Protein AF-A0A817FJ28-F1 (afdb_monomer_lite)

pLDDT: mean 76.74, std 17.49, range [32.31, 95.88]

Radius of gyration: 27.15 Å; chains: 1; bounding box: 62×72×67 Å

Secondary structure (DSSP, 8-state):
-HHHHHHH-SSHHHHHHHHHHHHHHHHHTT--HHHHHHHHHHHHHHHHHHHHHHHHHHHHHHHHHHHTTS-----EEEEE----THHHHHHHHHHHHHHHHH-TTPEEEEE---EEEEEBSSSS-EEEEE-SS-HHHHHHHTT--TTS------S----------TTS---SHHHHHHHHH-PPB-SSS-EE----SSHHHHHHHHHHHHHHH--TT-SSS-SS----PPTT------------

Structure (mmCIF, N/CA/C/O backbone):
data_AF-A0A817FJ28-F1
#
_entry.id   AF-A0A817FJ28-F1
#
loop_
_atom_site.group_PDB
_atom_site.id
_atom_site.type_symbol
_atom_site.label_atom_id
_atom_site.label_alt_id
_atom_site.label_comp_id
_atom_site.label_asym_id
_atom_site.label_entity_id
_atom_site.label_seq_id
_atom_site.pdbx_PDB_ins_code
_atom_site.Cartn_x
_atom_site.Cartn_y
_atom_site.Cartn_z
_atom_site.occupancy
_atom_site.B_iso_or_equiv
_atom_site.auth_seq_id
_atom_site.auth_comp_id
_atom_site.auth_asym_id
_atom_site.auth_atom_id
_atom_site.pdbx_PDB_model_num
ATOM 1 N N . MET A 1 1 ? 15.959 -10.016 26.754 1.00 83.94 1 MET A N 1
ATOM 2 C CA . MET A 1 1 ? 15.694 -10.403 28.162 1.00 83.94 1 MET A CA 1
ATOM 3 C C . MET A 1 1 ? 14.998 -9.283 28.928 1.00 83.94 1 MET A C 1
ATOM 5 O O . MET A 1 1 ? 13.886 -9.510 29.373 1.00 83.94 1 MET A O 1
ATOM 9 N N . VAL A 1 2 ? 15.560 -8.068 28.973 1.00 88.62 2 VAL A N 1
ATOM 10 C CA . VAL A 1 2 ? 14.977 -6.894 29.666 1.00 88.62 2 VAL A CA 1
ATOM 11 C C . VAL A 1 2 ? 13.504 -6.625 29.310 1.00 88.62 2 VAL A C 1
ATOM 13 O O . VAL A 1 2 ? 12.675 -6.500 30.201 1.00 88.62 2 VAL A O 1
ATOM 16 N N . HIS A 1 3 ? 13.148 -6.622 28.019 1.00 90.44 3 HIS A N 1
ATOM 17 C CA . HIS A 1 3 ? 11.753 -6.449 27.580 1.00 90.44 3 HIS A CA 1
ATOM 18 C C . HIS A 1 3 ? 10.801 -7.502 28.177 1.00 90.44 3 HIS A C 1
ATOM 20 O O . HIS A 1 3 ? 9.676 -7.191 28.544 1.00 90.44 3 HIS A O 1
ATOM 26 N N . ARG A 1 4 ? 11.245 -8.761 28.296 1.00 89.38 4 ARG A N 1
ATOM 27 C CA . ARG A 1 4 ? 10.428 -9.833 28.884 1.00 89.38 4 ARG A CA 1
ATOM 28 C C . ARG A 1 4 ? 10.242 -9.632 30.386 1.00 89.38 4 ARG A C 1
ATOM 30 O O . ARG A 1 4 ? 9.130 -9.825 30.853 1.00 89.38 4 ARG A O 1
ATOM 37 N N . ALA A 1 5 ? 11.286 -9.208 31.102 1.00 91.19 5 ALA A N 1
ATOM 38 C CA . ALA A 1 5 ? 11.191 -8.895 32.528 1.00 91.19 5 ALA A CA 1
ATOM 39 C C . ALA A 1 5 ? 10.120 -7.820 32.787 1.00 91.19 5 ALA A C 1
ATOM 41 O O . ALA A 1 5 ? 9.223 -8.035 33.587 1.00 91.19 5 ALA A O 1
ATOM 42 N N . ILE A 1 6 ? 10.121 -6.731 32.012 1.00 90.94 6 ILE A N 1
ATOM 43 C CA . ILE A 1 6 ? 9.130 -5.648 32.151 1.00 90.94 6 ILE A CA 1
ATOM 44 C C . ILE A 1 6 ? 7.688 -6.132 31.916 1.00 90.94 6 ILE A C 1
ATOM 46 O O . ILE A 1 6 ? 6.776 -5.701 32.610 1.00 90.94 6 ILE A O 1
ATOM 50 N N . HIS A 1 7 ? 7.469 -7.016 30.939 1.00 86.94 7 HIS A N 1
ATOM 51 C CA . HIS A 1 7 ? 6.120 -7.445 30.550 1.00 86.94 7 HIS A CA 1
ATOM 52 C C . HIS A 1 7 ? 5.548 -8.611 31.366 1.00 86.94 7 HIS A C 1
ATOM 54 O O . HIS A 1 7 ? 4.334 -8.790 31.377 1.00 86.94 7 HIS A O 1
ATOM 60 N N . ILE A 1 8 ? 6.397 -9.431 31.989 1.00 86.94 8 ILE A N 1
ATOM 61 C CA . ILE A 1 8 ? 5.970 -10.630 32.729 1.00 86.94 8 ILE A CA 1
ATOM 62 C C . ILE A 1 8 ? 5.884 -10.347 34.232 1.00 86.94 8 ILE A C 1
ATOM 64 O O . ILE A 1 8 ? 5.111 -10.992 34.938 1.00 86.94 8 ILE A O 1
ATOM 68 N N . SER A 1 9 ? 6.655 -9.385 34.742 1.00 89.25 9 SER A N 1
ATOM 69 C CA . SER A 1 9 ? 6.615 -9.037 36.157 1.00 89.25 9 SER A CA 1
ATOM 70 C C . SER A 1 9 ? 5.292 -8.371 36.534 1.00 89.25 9 SER A C 1
ATOM 72 O O . SER A 1 9 ? 4.926 -7.325 36.007 1.00 89.25 9 SER A O 1
ATOM 74 N N . SER A 1 10 ? 4.597 -8.964 37.502 1.00 83.69 10 SER A N 1
ATOM 75 C CA . SER A 1 10 ? 3.345 -8.443 38.062 1.00 83.69 10 SER A CA 1
ATOM 76 C C . SER A 1 10 ? 3.554 -7.316 39.079 1.00 83.69 10 SER A C 1
ATOM 78 O O . SER A 1 10 ? 2.607 -6.613 39.422 1.00 83.69 10 SER A O 1
ATOM 80 N N . SER A 1 11 ? 4.784 -7.123 39.565 1.00 90.75 11 SER A N 1
ATOM 81 C CA . SER A 1 11 ? 5.140 -6.065 40.509 1.00 90.75 11 SER A CA 1
ATOM 82 C C . SER A 1 11 ? 6.530 -5.494 40.229 1.00 90.75 11 SER A C 1
ATOM 84 O O . SER A 1 11 ? 7.402 -6.157 39.658 1.00 90.75 11 SER A O 1
ATOM 86 N N . PHE A 1 12 ? 6.765 -4.268 40.704 1.00 87.81 12 PHE A N 1
ATOM 87 C CA . PHE A 1 12 ? 8.074 -3.620 40.610 1.00 87.81 12 PHE A CA 1
ATOM 88 C C . PHE A 1 12 ? 9.167 -4.399 41.358 1.00 87.81 12 PHE A C 1
ATOM 90 O O . PHE A 1 12 ? 10.305 -4.465 40.901 1.00 87.81 12 PHE A O 1
ATOM 97 N N . THR A 1 13 ? 8.823 -5.043 42.477 1.00 91.19 13 THR A N 1
ATOM 98 C CA . THR A 1 13 ? 9.767 -5.847 43.265 1.00 91.19 13 THR A CA 1
ATOM 99 C C . THR A 1 13 ? 10.241 -7.088 42.510 1.00 91.19 13 THR A C 1
ATOM 101 O O . THR A 1 13 ? 11.429 -7.401 42.544 1.00 91.19 13 THR A O 1
ATOM 104 N N . ILE A 1 14 ? 9.347 -7.771 41.786 1.00 91.31 14 ILE A N 1
ATOM 105 C CA . ILE A 1 14 ? 9.705 -8.914 40.933 1.00 91.31 14 ILE A CA 1
ATOM 106 C C . ILE A 1 14 ? 10.520 -8.433 39.726 1.00 91.31 14 ILE A C 1
ATOM 108 O O . ILE A 1 14 ? 11.544 -9.027 39.404 1.00 91.31 14 ILE A O 1
ATOM 112 N N . MET A 1 15 ? 10.128 -7.313 39.116 1.00 92.94 15 MET A N 1
ATOM 113 C CA . MET A 1 15 ? 10.857 -6.720 37.990 1.00 92.94 15 MET A CA 1
ATOM 114 C C . MET A 1 15 ? 12.296 -6.336 38.364 1.00 92.94 15 MET A C 1
ATOM 116 O O . MET A 1 15 ? 13.220 -6.567 37.586 1.00 92.94 15 MET A O 1
ATOM 120 N N . HIS A 1 16 ? 12.504 -5.782 39.562 1.00 92.88 16 HIS A N 1
ATOM 121 C CA . HIS A 1 16 ? 13.836 -5.424 40.046 1.00 92.88 16 HIS A CA 1
ATOM 122 C C . HIS A 1 16 ? 14.727 -6.659 40.229 1.00 92.88 16 HIS A C 1
ATOM 124 O O . HIS A 1 16 ? 15.852 -6.668 39.731 1.00 92.88 16 HIS A O 1
ATOM 130 N N . LYS A 1 17 ? 14.189 -7.728 40.836 1.00 93.38 17 LYS A N 1
ATOM 131 C CA . LYS A 1 17 ? 14.892 -9.013 40.984 1.00 93.38 17 LYS A CA 1
ATOM 132 C C . LYS A 1 17 ? 15.283 -9.615 39.632 1.00 93.38 17 LYS A C 1
ATOM 134 O O . LYS A 1 17 ? 16.396 -10.107 39.475 1.00 93.38 17 LYS A O 1
ATOM 139 N N . GLU A 1 18 ? 14.408 -9.523 38.633 1.00 95.00 18 GLU A N 1
ATOM 140 C CA . GLU A 1 18 ? 14.729 -9.947 37.265 1.00 95.00 18 GLU A CA 1
ATOM 141 C C . GLU A 1 18 ? 15.837 -9.088 36.633 1.00 95.00 18 GLU A C 1
ATOM 143 O O . GLU A 1 18 ? 16.700 -9.598 35.919 1.00 95.00 18 GLU A O 1
ATOM 148 N N . PHE A 1 19 ? 15.877 -7.781 36.909 1.00 95.31 19 PHE A N 1
ATOM 149 C CA . PHE A 1 19 ? 16.976 -6.924 36.458 1.00 95.31 19 PHE A CA 1
ATOM 150 C C . PHE A 1 19 ? 18.304 -7.220 37.161 1.00 95.31 19 PHE A C 1
ATOM 152 O O . PHE A 1 19 ? 19.347 -7.078 36.519 1.00 95.31 19 PHE A O 1
ATOM 159 N N . ASP A 1 20 ? 18.294 -7.594 38.443 1.00 94.81 20 ASP A N 1
ATOM 160 C CA . ASP A 1 20 ? 19.489 -8.088 39.146 1.00 94.81 20 ASP A CA 1
ATOM 161 C C . ASP A 1 20 ? 19.990 -9.378 38.485 1.00 94.81 20 ASP A C 1
ATOM 163 O O . ASP A 1 20 ? 21.144 -9.459 38.068 1.00 94.81 20 ASP A O 1
ATOM 167 N N . PHE A 1 21 ? 19.088 -10.332 38.244 1.00 95.62 21 PHE A N 1
ATOM 168 C CA . PHE A 1 21 ? 19.414 -11.588 37.571 1.00 95.62 21 PHE A CA 1
ATOM 169 C C . PHE A 1 21 ? 20.007 -11.379 36.166 1.00 95.62 21 PHE A C 1
ATOM 171 O O . PHE A 1 21 ? 21.012 -11.998 35.803 1.00 95.62 21 PHE A O 1
ATOM 178 N N . ILE A 1 22 ? 19.429 -10.468 35.373 1.00 95.06 22 ILE A N 1
ATOM 179 C CA . ILE A 1 22 ? 19.953 -10.100 34.049 1.00 95.06 22 ILE A CA 1
ATOM 180 C C . ILE A 1 22 ? 21.343 -9.460 34.164 1.00 95.06 22 ILE A C 1
ATOM 182 O O . ILE A 1 22 ? 22.216 -9.780 33.353 1.00 95.06 22 ILE A O 1
ATOM 186 N N . ARG A 1 23 ? 21.569 -8.582 35.153 1.00 95.19 23 ARG A N 1
ATOM 187 C CA . ARG A 1 23 ? 22.888 -7.981 35.414 1.00 95.19 23 ARG A CA 1
ATOM 188 C C . ARG A 1 23 ? 23.926 -9.048 35.746 1.00 95.19 23 ARG A C 1
ATOM 190 O O . ARG A 1 23 ? 25.010 -9.025 35.165 1.00 95.19 23 ARG A O 1
ATOM 197 N N . ASP A 1 24 ? 23.583 -10.006 36.598 1.00 95.38 24 ASP A N 1
ATOM 198 C CA . ASP A 1 24 ? 24.500 -11.058 37.038 1.00 95.38 24 ASP A CA 1
ATOM 199 C C . ASP A 1 24 ? 24.848 -12.043 35.921 1.00 95.38 24 ASP A C 1
ATOM 201 O O . ASP A 1 24 ? 26.008 -12.436 35.778 1.00 95.38 24 ASP A O 1
ATOM 205 N N . ILE A 1 25 ? 23.877 -12.432 35.088 1.00 95.81 25 ILE A N 1
ATOM 206 C CA . ILE A 1 25 ? 24.145 -13.241 33.888 1.00 95.81 25 ILE A CA 1
ATOM 207 C C . ILE A 1 25 ? 25.040 -12.477 32.917 1.00 95.81 25 ILE A C 1
ATOM 209 O O . ILE A 1 25 ? 26.030 -13.021 32.430 1.00 95.81 25 ILE A O 1
ATOM 213 N N . ALA A 1 26 ? 24.708 -11.220 32.626 1.00 94.62 26 ALA A N 1
ATOM 214 C CA . ALA A 1 26 ? 25.454 -10.438 31.653 1.00 94.62 26 ALA A CA 1
ATOM 215 C C . ALA A 1 26 ? 26.895 -10.179 32.124 1.00 94.62 26 ALA A C 1
ATOM 217 O O . ALA A 1 26 ? 27.832 -10.315 31.341 1.00 94.62 26 ALA A O 1
ATOM 218 N N . LYS A 1 27 ? 27.096 -9.912 33.419 1.00 95.00 27 LYS A N 1
ATOM 219 C CA . LYS A 1 27 ? 28.431 -9.778 34.007 1.00 95.00 27 LYS A CA 1
ATOM 220 C C . LYS A 1 27 ? 29.233 -11.078 33.900 1.00 95.00 27 LYS A C 1
ATOM 222 O O . LYS A 1 27 ? 30.390 -11.034 33.493 1.00 95.00 27 LYS A O 1
ATOM 227 N N . ARG A 1 28 ? 28.625 -12.231 34.212 1.00 95.19 28 ARG A N 1
ATOM 228 C CA . ARG A 1 28 ? 29.272 -13.552 34.061 1.00 95.19 28 ARG A CA 1
ATOM 229 C C . ARG A 1 28 ? 29.649 -13.865 32.615 1.00 95.19 28 ARG A C 1
ATOM 231 O O . ARG A 1 28 ? 30.661 -14.512 32.385 1.00 95.19 28 ARG A O 1
ATOM 238 N N . ASN A 1 29 ? 28.880 -13.354 31.659 1.00 95.12 29 ASN A N 1
ATOM 239 C CA . ASN A 1 29 ? 29.145 -13.511 30.231 1.00 95.12 29 ASN A CA 1
ATOM 240 C C . ASN A 1 29 ? 30.083 -12.426 29.659 1.00 95.12 29 ASN A C 1
ATOM 242 O O . ASN A 1 29 ? 30.212 -12.319 28.443 1.00 95.12 29 ASN A O 1
ATOM 246 N N . GLY A 1 30 ? 30.720 -11.606 30.505 1.00 95.50 30 GLY A N 1
ATOM 247 C CA . GLY A 1 30 ? 31.718 -10.618 30.083 1.00 95.50 30 GLY A CA 1
ATOM 248 C C . GLY A 1 30 ? 31.153 -9.329 29.480 1.00 95.50 30 GLY A C 1
ATOM 249 O O . GLY A 1 30 ? 31.905 -8.547 28.900 1.00 95.50 30 GLY A O 1
ATOM 250 N N . TYR A 1 31 ? 29.849 -9.066 29.606 1.00 94.56 31 TYR A N 1
ATOM 251 C CA . TYR A 1 31 ? 29.269 -7.821 29.102 1.00 94.56 31 TYR A CA 1
ATOM 252 C C . TYR A 1 31 ? 29.621 -6.629 30.012 1.00 94.56 31 TYR A C 1
ATOM 254 O O . TYR A 1 31 ? 29.498 -6.732 31.238 1.00 94.56 31 TYR A O 1
ATOM 262 N N . PRO A 1 32 ? 29.985 -5.461 29.446 1.00 95.88 32 PRO A N 1
ATOM 263 C CA . PRO A 1 32 ? 30.242 -4.256 30.229 1.00 95.88 32 PRO A CA 1
ATOM 264 C C . PRO A 1 32 ? 29.011 -3.815 31.028 1.00 95.88 32 PRO A C 1
ATOM 266 O O . PRO A 1 32 ? 27.911 -3.701 30.481 1.00 95.88 32 PRO A O 1
ATOM 269 N N . LYS A 1 33 ? 29.200 -3.478 32.309 1.00 92.06 33 LYS A N 1
ATOM 270 C CA . LYS A 1 33 ? 28.120 -3.020 33.204 1.00 92.06 33 LYS A CA 1
ATOM 271 C C . LYS A 1 33 ? 27.321 -1.858 32.596 1.00 92.06 33 LYS A C 1
ATOM 273 O O . LYS A 1 33 ? 26.097 -1.931 32.515 1.00 92.06 33 LYS A O 1
ATOM 278 N N . ASN A 1 34 ? 28.024 -0.858 32.064 1.00 91.38 34 ASN A N 1
ATOM 279 C CA . ASN A 1 34 ? 27.423 0.332 31.453 1.00 91.38 34 ASN A CA 1
ATOM 280 C C . ASN A 1 34 ? 26.531 -0.009 30.251 1.00 91.38 34 ASN A C 1
ATOM 282 O O . ASN A 1 34 ? 25.509 0.637 30.030 1.00 91.38 34 ASN A O 1
ATOM 286 N N . PHE A 1 35 ? 26.895 -1.038 29.479 1.00 93.38 35 PHE A N 1
ATOM 287 C CA . PHE A 1 35 ? 26.094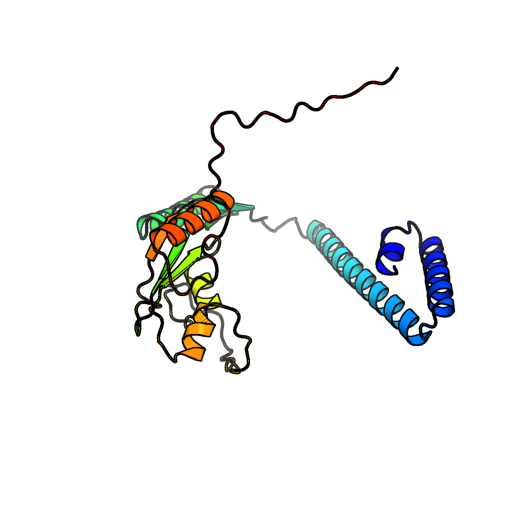 -1.493 28.346 1.00 93.38 35 PHE A CA 1
ATOM 288 C C . PHE A 1 35 ? 24.766 -2.088 28.825 1.00 93.38 35 PHE A C 1
ATOM 290 O O . PHE A 1 35 ? 23.703 -1.706 28.338 1.00 93.38 35 PHE A O 1
ATOM 297 N N . VAL A 1 36 ? 24.813 -2.975 29.820 1.00 93.94 36 VAL A N 1
ATOM 298 C CA . VAL A 1 36 ? 23.622 -3.638 30.370 1.00 93.94 36 VAL A CA 1
ATOM 299 C C . VAL A 1 36 ? 22.691 -2.626 31.039 1.00 93.94 36 VAL A C 1
ATOM 301 O O . VAL A 1 36 ? 21.487 -2.637 30.788 1.00 93.94 36 VAL A O 1
ATOM 304 N N . GLU A 1 37 ? 23.241 -1.706 31.832 1.00 93.25 37 GLU A N 1
ATOM 305 C CA . GLU A 1 37 ? 22.474 -0.639 32.482 1.00 93.25 37 GLU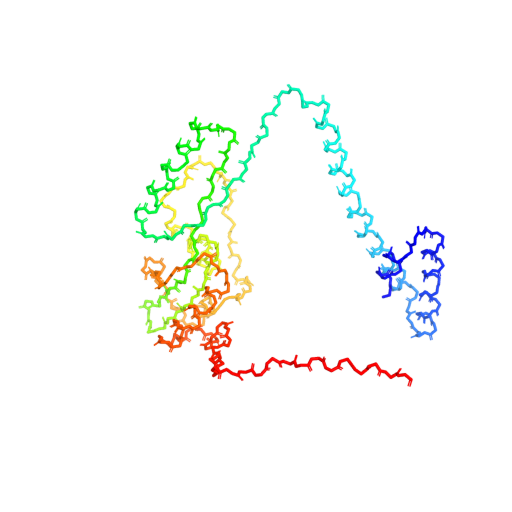 A CA 1
ATOM 306 C C . GLU A 1 37 ? 21.832 0.306 31.464 1.00 93.25 37 GLU A C 1
ATOM 308 O O . GLU A 1 37 ? 20.661 0.664 31.607 1.00 93.25 37 GLU A O 1
ATOM 313 N N . CYS A 1 38 ? 22.548 0.651 30.389 1.00 94.69 38 CYS A N 1
ATOM 314 C CA . CYS A 1 38 ? 21.996 1.459 29.307 1.00 94.69 38 CYS A CA 1
ATOM 315 C C . CYS A 1 38 ? 20.807 0.759 28.632 1.00 94.69 38 CYS A C 1
ATOM 317 O O . CYS A 1 38 ? 19.768 1.385 28.420 1.00 94.69 38 CYS A O 1
ATOM 319 N N . GLN A 1 39 ? 20.916 -0.548 28.368 1.00 93.62 39 GLN A N 1
ATOM 320 C CA . GLN A 1 39 ? 19.829 -1.333 27.777 1.00 93.62 39 GLN A CA 1
ATOM 321 C C . GLN A 1 39 ? 18.616 -1.452 28.708 1.00 93.62 39 GLN A C 1
ATOM 323 O O . GLN A 1 39 ? 17.478 -1.323 28.248 1.00 93.62 39 GLN A O 1
ATOM 328 N N . ILE A 1 40 ? 18.835 -1.645 30.015 1.00 94.19 40 ILE A N 1
ATOM 329 C CA . ILE A 1 40 ? 17.757 -1.651 31.015 1.00 94.19 40 ILE A CA 1
ATOM 330 C C . ILE A 1 40 ? 17.043 -0.300 31.027 1.00 94.19 40 ILE A C 1
ATOM 332 O O . ILE A 1 40 ? 15.827 -0.247 30.841 1.00 94.19 40 ILE A O 1
ATOM 336 N N . ARG A 1 41 ? 17.804 0.791 31.150 1.00 93.88 41 ARG A N 1
ATOM 337 C CA . ARG A 1 41 ? 17.275 2.157 31.181 1.00 93.88 41 ARG A CA 1
ATOM 338 C C . ARG A 1 41 ? 16.491 2.502 29.919 1.00 93.88 41 ARG A C 1
ATOM 340 O O . ARG A 1 41 ? 15.370 2.987 30.011 1.00 93.88 41 ARG A O 1
ATOM 347 N N . HIS A 1 42 ? 17.049 2.230 28.741 1.00 93.19 42 HIS A N 1
ATOM 348 C CA . HIS A 1 42 ? 16.403 2.567 27.474 1.00 93.19 42 HIS A CA 1
ATOM 349 C C . HIS A 1 42 ? 15.094 1.790 27.275 1.00 93.19 42 HIS A C 1
ATOM 351 O O . HIS A 1 42 ? 14.090 2.353 26.841 1.00 93.19 42 HIS A O 1
ATOM 357 N N . THR A 1 43 ? 15.081 0.504 27.640 1.00 92.38 43 THR A N 1
ATOM 358 C CA . THR A 1 43 ? 13.871 -0.324 27.540 1.00 92.38 43 THR A CA 1
ATOM 359 C C . THR A 1 43 ? 12.803 0.126 28.541 1.00 92.38 43 THR A C 1
ATOM 361 O O . THR A 1 43 ? 11.626 0.186 28.189 1.00 92.38 43 THR A O 1
ATOM 364 N N . LEU A 1 44 ? 13.204 0.479 29.767 1.00 91.25 44 LEU A N 1
ATOM 365 C CA . LEU A 1 44 ? 12.295 0.954 30.809 1.00 91.25 44 LEU A CA 1
ATOM 366 C C . LEU A 1 44 ? 11.689 2.319 30.462 1.00 91.25 44 LEU A C 1
ATOM 368 O O . LEU A 1 44 ? 10.475 2.475 30.547 1.00 91.25 44 LEU A O 1
ATOM 372 N N . ASN A 1 45 ? 12.503 3.276 30.008 1.00 91.31 45 ASN A N 1
ATOM 373 C CA . ASN A 1 45 ? 12.026 4.602 29.607 1.00 91.31 45 ASN A CA 1
ATOM 374 C C . ASN A 1 45 ? 10.998 4.500 28.481 1.00 91.31 45 ASN A C 1
ATOM 376 O O . ASN A 1 45 ? 9.911 5.056 28.594 1.00 91.31 45 ASN A O 1
ATOM 380 N N . ARG A 1 46 ? 11.280 3.688 27.455 1.00 89.44 46 ARG A N 1
ATOM 381 C CA . ARG A 1 46 ? 10.340 3.445 26.354 1.00 89.44 46 ARG A CA 1
ATOM 382 C C . ARG A 1 46 ? 9.010 2.858 26.838 1.00 89.44 46 ARG A C 1
ATOM 384 O O . ARG A 1 46 ? 7.950 3.198 26.316 1.00 89.44 46 ARG A O 1
ATOM 391 N N . TYR A 1 47 ? 9.054 1.959 27.821 1.00 88.88 47 TYR A N 1
ATOM 392 C CA . TYR A 1 47 ? 7.848 1.387 28.416 1.00 88.88 47 TYR A CA 1
ATOM 393 C C . TYR A 1 47 ? 7.051 2.436 29.204 1.00 88.88 47 TYR A C 1
ATOM 395 O O . TYR A 1 47 ? 5.841 2.545 29.015 1.00 88.88 47 TYR A O 1
ATOM 403 N N . ILE A 1 48 ? 7.720 3.240 30.034 1.00 88.31 48 ILE A N 1
ATOM 404 C CA . ILE A 1 48 ? 7.094 4.304 30.832 1.00 88.31 48 ILE A CA 1
ATOM 405 C C . ILE A 1 48 ? 6.481 5.380 29.930 1.00 88.31 48 ILE A C 1
ATOM 407 O O . ILE A 1 48 ? 5.334 5.762 30.138 1.00 88.31 48 ILE A O 1
ATOM 411 N N . GLU A 1 49 ? 7.196 5.832 28.901 1.00 87.75 49 GLU A N 1
ATOM 412 C CA . GLU A 1 49 ? 6.690 6.793 27.914 1.00 87.75 49 GLU A CA 1
ATOM 413 C C . GLU A 1 49 ? 5.411 6.280 27.248 1.00 87.75 49 GLU A C 1
ATOM 415 O O . GLU A 1 49 ? 4.412 6.995 27.178 1.00 87.75 49 GLU A O 1
ATOM 420 N N . LYS A 1 50 ? 5.396 5.004 26.846 1.00 85.94 50 LYS A N 1
ATOM 421 C CA . LYS A 1 50 ? 4.211 4.370 26.265 1.00 85.94 50 LYS A CA 1
ATOM 422 C C . LYS A 1 50 ? 3.041 4.309 27.252 1.00 85.94 50 LYS A C 1
ATOM 424 O O . LYS A 1 50 ? 1.915 4.604 26.859 1.00 85.94 50 LYS A O 1
ATOM 429 N N . GLN A 1 51 ? 3.286 3.961 28.516 1.00 81.50 51 GLN A N 1
ATOM 430 C CA . GLN A 1 51 ? 2.244 3.953 29.551 1.00 81.50 51 GLN A CA 1
ATOM 431 C C . GLN A 1 51 ? 1.725 5.363 29.853 1.00 81.50 51 GLN A C 1
ATOM 433 O O . GLN A 1 51 ? 0.529 5.551 30.048 1.00 81.50 51 GLN A O 1
ATOM 438 N N . ASN A 1 52 ? 2.591 6.375 29.830 1.00 80.69 52 ASN A N 1
ATOM 439 C CA . ASN A 1 52 ? 2.198 7.767 30.028 1.00 80.69 52 ASN A CA 1
ATOM 440 C C . ASN A 1 52 ? 1.331 8.295 28.882 1.00 80.69 52 ASN A C 1
ATOM 442 O O . ASN A 1 52 ? 0.377 9.016 29.152 1.00 80.69 52 ASN A O 1
ATOM 446 N N . ILE A 1 53 ? 1.612 7.915 27.631 1.00 77.75 53 ILE A N 1
ATOM 447 C CA . ILE A 1 53 ? 0.757 8.247 26.479 1.00 77.75 53 ILE A CA 1
ATOM 448 C C . ILE A 1 53 ? -0.626 7.611 26.654 1.00 77.75 53 ILE A C 1
ATOM 450 O O . ILE A 1 53 ? -1.627 8.319 26.610 1.00 77.75 53 ILE A O 1
ATOM 454 N N . VAL A 1 54 ? -0.683 6.315 26.977 1.00 76.38 54 VAL A N 1
ATOM 455 C CA . VAL A 1 54 ? -1.949 5.605 27.230 1.00 76.38 54 VAL A CA 1
ATOM 456 C C . VAL A 1 54 ? -2.724 6.240 28.392 1.00 76.38 54 VAL A C 1
ATOM 458 O O . VAL A 1 54 ? -3.920 6.487 28.278 1.00 76.38 54 VAL A O 1
ATOM 461 N N . ASN A 1 55 ? -2.054 6.583 29.492 1.00 73.38 55 ASN A N 1
ATOM 462 C CA . ASN A 1 55 ? -2.683 7.233 30.644 1.00 73.38 55 ASN A CA 1
ATOM 463 C C . ASN A 1 55 ? -3.126 8.675 30.348 1.00 73.38 55 ASN A C 1
ATOM 465 O O . ASN A 1 55 ? -4.116 9.138 30.916 1.00 73.38 55 ASN A O 1
ATOM 469 N N . LYS A 1 56 ? -2.419 9.389 29.464 1.00 70.94 56 LYS A N 1
ATOM 470 C CA . LYS A 1 56 ? -2.805 10.720 28.981 1.00 70.94 56 LYS A CA 1
ATOM 471 C C . LYS A 1 56 ? -4.043 10.629 28.094 1.00 70.94 56 LYS A C 1
ATOM 473 O O . LYS A 1 56 ? -4.965 11.408 28.303 1.00 70.94 56 LYS A O 1
ATOM 478 N N . ASP A 1 57 ? -4.118 9.639 27.209 1.00 62.22 57 ASP A N 1
ATOM 479 C CA . ASP A 1 57 ? -5.306 9.364 26.395 1.00 62.22 57 ASP A CA 1
ATOM 480 C C . ASP A 1 57 ? -6.509 8.971 27.270 1.00 62.22 57 ASP A C 1
ATOM 482 O O . ASP A 1 57 ? -7.615 9.466 27.064 1.00 62.22 57 ASP A O 1
ATOM 486 N N . ILE A 1 58 ? -6.299 8.164 28.318 1.00 67.00 58 ILE A N 1
ATOM 487 C CA . ILE A 1 58 ? -7.344 7.799 29.292 1.00 67.00 58 ILE A CA 1
ATOM 488 C C . ILE A 1 58 ? -7.824 9.026 30.085 1.00 67.00 58 ILE A C 1
ATOM 490 O O . ILE A 1 58 ? -9.029 9.225 30.220 1.00 67.00 58 ILE A O 1
ATOM 494 N N . LYS A 1 59 ? -6.914 9.884 30.570 1.00 62.56 59 LYS A N 1
ATOM 495 C CA . LYS A 1 59 ? -7.277 11.128 31.276 1.00 62.56 59 LYS A CA 1
ATOM 496 C C . LYS A 1 59 ? -7.977 12.140 30.366 1.00 62.56 59 LYS A C 1
ATOM 498 O O . LYS A 1 59 ? -8.920 12.786 30.807 1.00 62.56 59 LYS A O 1
ATOM 503 N N . ILE A 1 60 ? -7.565 12.252 29.102 1.00 58.72 60 ILE A N 1
ATOM 504 C CA . ILE A 1 60 ? -8.249 13.075 28.093 1.00 58.72 60 ILE A CA 1
ATOM 505 C C . ILE A 1 60 ? -9.664 12.541 27.848 1.00 58.72 60 ILE A C 1
ATOM 507 O O . ILE A 1 60 ? -10.603 13.327 27.775 1.00 58.72 60 ILE A O 1
ATOM 511 N N . ASN A 1 61 ? -9.845 11.221 27.794 1.00 53.59 61 ASN A N 1
ATOM 512 C CA . ASN A 1 61 ? -11.165 10.609 27.637 1.00 53.59 61 ASN A CA 1
ATOM 513 C C . ASN A 1 61 ? -12.056 10.772 28.885 1.00 53.59 61 ASN A C 1
ATOM 515 O O . ASN A 1 61 ? -13.268 10.882 28.741 1.00 53.59 61 ASN A O 1
ATOM 519 N N . GLN A 1 62 ? -11.481 10.844 30.091 1.00 57.16 62 GLN A N 1
ATOM 520 C CA . GLN A 1 62 ? -12.221 11.131 31.332 1.00 57.16 62 GLN A CA 1
ATOM 521 C C . GLN A 1 62 ? -12.600 12.616 31.477 1.00 57.16 62 GLN A C 1
ATOM 523 O O . GLN A 1 62 ? -13.691 12.919 31.948 1.00 57.16 62 GLN A O 1
ATOM 528 N N . LEU A 1 63 ? -11.742 13.545 31.038 1.00 54.81 63 LEU A N 1
ATOM 529 C CA . LEU A 1 63 ? -12.054 14.982 31.004 1.00 54.81 63 LEU A CA 1
ATOM 530 C C . LEU A 1 63 ? -13.092 15.323 29.923 1.00 54.81 63 LEU A C 1
ATOM 532 O O . LEU A 1 63 ? -13.952 16.170 30.151 1.00 54.81 63 LEU A O 1
ATOM 536 N N . LYS A 1 64 ? -13.073 14.615 28.785 1.00 46.75 64 LYS A N 1
ATOM 537 C CA . LYS A 1 64 ? -14.104 14.732 27.739 1.00 46.75 64 LYS A CA 1
ATOM 538 C C . LYS A 1 64 ? -15.497 14.330 28.236 1.00 46.75 64 LYS A C 1
ATOM 540 O O . LYS A 1 64 ? 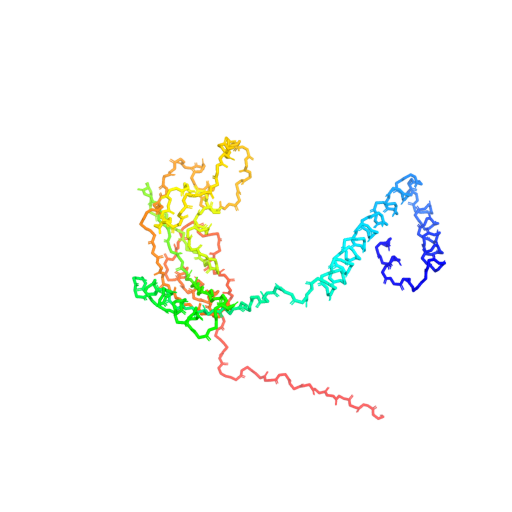-16.447 15.038 27.943 1.00 46.75 64 LYS A O 1
ATOM 545 N N . GLN A 1 65 ? -15.609 13.327 29.112 1.00 46.41 65 GLN A N 1
ATOM 546 C CA . GLN A 1 65 ? -16.898 12.918 29.700 1.00 46.41 65 GLN A CA 1
ATOM 547 C C . GLN A 1 65 ? -17.550 13.970 30.617 1.00 46.41 65 GLN A C 1
ATOM 549 O O . GLN A 1 65 ? -18.748 13.889 30.862 1.00 46.41 65 GLN A O 1
ATOM 554 N N . GLN A 1 66 ? -16.803 14.960 31.122 1.00 47.06 66 GLN A N 1
ATOM 555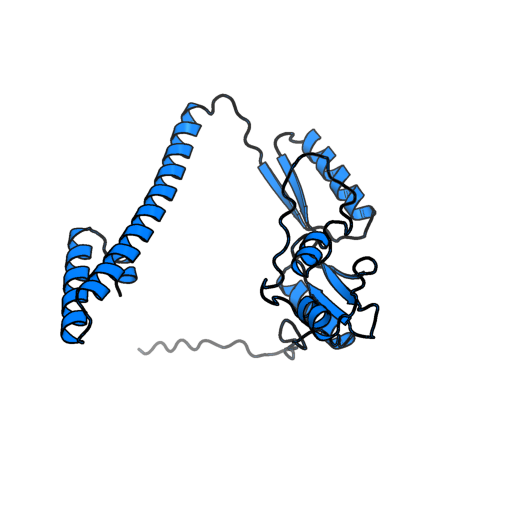 C CA . GLN A 1 66 ? -17.373 16.070 31.907 1.00 47.06 66 GLN A CA 1
ATOM 556 C C . GLN A 1 66 ? -17.705 17.305 31.051 1.00 47.06 66 GLN A C 1
ATOM 558 O O . GLN A 1 66 ? -18.449 18.174 31.500 1.00 47.06 66 GLN A O 1
ATOM 563 N N . GLN A 1 67 ? -17.192 17.377 29.818 1.00 44.69 67 GLN A N 1
ATOM 564 C CA . GLN A 1 67 ? -17.541 18.403 28.823 1.00 44.69 67 GLN A CA 1
ATOM 565 C C . GLN A 1 67 ? -18.570 17.899 27.780 1.00 44.69 67 GLN A C 1
ATOM 567 O O . GLN A 1 67 ? -19.187 18.710 27.090 1.00 44.69 67 GLN A O 1
ATOM 572 N N . ASP A 1 68 ? -18.843 16.588 27.739 1.00 39.50 68 ASP A N 1
ATOM 573 C CA . ASP A 1 68 ? -19.840 15.885 26.908 1.00 39.50 68 ASP A CA 1
ATOM 574 C C . ASP A 1 68 ? -21.300 16.081 27.376 1.00 39.50 68 ASP A C 1
ATOM 576 O O . ASP A 1 68 ? -22.085 15.141 27.462 1.00 39.50 68 ASP A O 1
ATOM 580 N N . ASN A 1 69 ? -21.708 17.323 27.635 1.00 40.62 69 ASN A N 1
ATOM 581 C CA . ASN A 1 69 ? -23.124 17.682 27.514 1.00 40.62 69 ASN A CA 1
ATOM 582 C C . ASN A 1 69 ? -23.426 18.413 26.199 1.00 40.62 69 ASN A C 1
ATOM 584 O O . ASN A 1 69 ? -24.593 18.700 25.961 1.00 40.62 69 ASN A O 1
ATOM 588 N N . ASN A 1 70 ? -22.433 18.705 25.338 1.00 48.69 70 ASN A N 1
ATOM 589 C CA . ASN A 1 70 ? -22.670 19.521 24.137 1.00 48.69 70 ASN A CA 1
ATOM 590 C C . ASN A 1 70 ? -21.777 19.272 22.894 1.00 48.69 70 ASN A C 1
ATOM 592 O O . ASN A 1 70 ? -21.671 20.185 22.081 1.00 48.69 70 ASN A O 1
ATOM 596 N N . GLU A 1 71 ? -21.197 18.088 22.635 1.00 47.88 71 GLU A N 1
ATOM 597 C CA . GLU A 1 71 ? -20.621 17.817 21.295 1.00 47.88 71 GLU A CA 1
ATOM 598 C C . GLU A 1 71 ? -20.990 16.450 20.693 1.00 47.88 71 GLU A C 1
ATOM 600 O O . GLU A 1 71 ? -20.928 15.386 21.300 1.00 47.88 71 GLU A O 1
ATOM 605 N N . THR A 1 72 ? -21.424 16.507 19.436 1.00 48.12 72 THR A N 1
ATOM 606 C CA . THR A 1 72 ? -21.986 15.417 18.640 1.00 48.12 72 THR A CA 1
ATOM 607 C C . THR A 1 72 ? -20.914 14.429 18.168 1.00 48.12 72 THR A C 1
ATOM 609 O O . THR A 1 72 ? -20.101 14.759 17.302 1.00 48.12 72 THR A O 1
ATOM 612 N N . HIS A 1 73 ? -20.952 13.188 18.659 1.00 49.62 73 HIS A N 1
ATOM 613 C CA . HIS A 1 73 ? -20.127 12.086 18.151 1.00 49.62 73 HIS A CA 1
ATOM 614 C C . HIS A 1 73 ? -20.409 11.849 16.658 1.00 49.62 73 HIS A C 1
ATOM 616 O O . HIS A 1 73 ? -21.558 11.604 16.273 1.00 49.62 73 HIS A O 1
ATOM 622 N N . THR A 1 74 ? -19.377 11.931 15.806 1.00 58.88 74 THR A N 1
ATOM 623 C CA . THR A 1 74 ? -19.534 11.643 14.375 1.00 58.88 74 THR A CA 1
ATOM 624 C C . THR A 1 74 ? -19.224 10.181 14.063 1.00 58.88 74 THR A C 1
ATOM 626 O O . THR A 1 74 ? -18.075 9.742 14.102 1.00 58.88 74 THR A O 1
ATOM 629 N N . ASP A 1 75 ? -20.253 9.397 13.747 1.00 75.06 75 ASP A N 1
ATOM 630 C CA . ASP A 1 75 ? -20.092 7.978 13.424 1.00 75.06 75 ASP A CA 1
ATOM 631 C C . ASP A 1 75 ? -19.504 7.816 12.013 1.00 75.06 75 ASP A C 1
ATOM 633 O O . ASP A 1 75 ? -20.020 8.365 11.042 1.00 75.06 75 ASP A O 1
ATOM 637 N N . ARG A 1 76 ? -18.414 7.057 11.860 1.00 81.88 76 ARG A N 1
ATOM 638 C CA . ARG A 1 76 ? -17.771 6.836 10.551 1.00 81.88 76 ARG A CA 1
ATOM 639 C C . ARG A 1 76 ? -18.201 5.507 9.939 1.00 81.88 76 ARG A C 1
ATOM 641 O O . ARG A 1 76 ? -17.996 4.456 10.538 1.00 81.88 76 ARG A O 1
ATOM 648 N N . ILE A 1 77 ? -18.714 5.538 8.709 1.00 83.38 77 ILE A N 1
ATOM 649 C CA . ILE A 1 77 ? -19.113 4.348 7.941 1.00 83.38 77 ILE A CA 1
ATOM 650 C C . ILE A 1 77 ? -18.239 4.231 6.691 1.00 83.38 77 ILE A C 1
ATOM 652 O O . ILE A 1 77 ? -18.171 5.153 5.881 1.00 83.38 77 ILE A O 1
ATOM 656 N N . VAL A 1 78 ? -17.586 3.081 6.501 1.00 79.19 78 VAL A N 1
ATOM 657 C CA . VAL A 1 78 ? -16.728 2.816 5.333 1.00 79.19 78 VAL A CA 1
ATOM 658 C C . VAL A 1 78 ? -17.428 1.865 4.365 1.00 79.19 78 VAL A C 1
ATOM 660 O O . VAL A 1 78 ? -17.771 0.745 4.732 1.00 79.19 78 VAL A O 1
ATOM 663 N N . ILE A 1 79 ? -17.590 2.287 3.110 1.00 80.88 79 ILE A N 1
ATOM 664 C CA . ILE A 1 79 ? -18.229 1.507 2.043 1.00 80.88 79 ILE A CA 1
ATOM 665 C C . ILE A 1 79 ? -17.183 1.168 0.980 1.00 80.88 79 ILE A C 1
ATOM 667 O O . ILE A 1 79 ? -16.612 2.052 0.340 1.00 80.88 79 ILE A O 1
ATOM 671 N N . ASN A 1 80 ? -16.930 -0.121 0.759 1.00 72.94 80 ASN A N 1
ATOM 672 C CA . ASN A 1 80 ? -16.068 -0.548 -0.342 1.00 72.94 80 ASN A CA 1
ATOM 673 C C . ASN A 1 80 ? -16.863 -0.521 -1.651 1.00 72.94 80 ASN A C 1
ATOM 675 O O . ASN A 1 80 ? -17.861 -1.228 -1.777 1.00 72.94 80 ASN A O 1
ATOM 679 N N . VAL A 1 81 ? -16.407 0.271 -2.621 1.00 73.44 81 VAL A N 1
ATOM 680 C CA . VAL A 1 81 ? -17.083 0.464 -3.910 1.00 73.44 81 VAL A CA 1
ATOM 681 C C . VAL A 1 81 ? -16.167 0.091 -5.077 1.00 73.44 81 VAL A C 1
ATOM 683 O O . VAL A 1 81 ? -14.986 0.446 -5.069 1.00 73.44 81 VAL A O 1
ATOM 686 N N . PRO A 1 82 ? -16.670 -0.588 -6.119 1.00 63.47 82 PRO A N 1
ATOM 687 C CA . PRO A 1 82 ? -15.921 -0.742 -7.361 1.00 63.47 82 PRO A CA 1
ATOM 688 C C . PRO A 1 82 ? -15.820 0.619 -8.079 1.00 63.47 82 PRO A C 1
ATOM 690 O O . PRO A 1 82 ? -16.831 1.286 -8.278 1.00 63.47 82 PRO A O 1
ATOM 693 N N . TYR A 1 83 ? -14.616 1.047 -8.485 1.00 67.06 83 TYR A N 1
ATOM 694 C CA . TYR A 1 83 ? -14.394 2.302 -9.228 1.00 67.06 83 TYR A CA 1
ATOM 695 C C . TYR A 1 83 ? -14.693 2.240 -10.728 1.00 67.06 83 TYR A C 1
ATOM 697 O O . TYR A 1 83 ? -13.781 2.270 -11.531 1.00 67.06 83 TYR A O 1
ATOM 705 N N . VAL A 1 84 ? -15.949 2.231 -11.154 1.00 69.88 84 VAL A N 1
ATOM 706 C CA . VAL A 1 84 ? -16.390 2.318 -12.564 1.00 69.88 84 VAL A CA 1
ATOM 707 C C . VAL A 1 84 ? -16.226 3.715 -13.200 1.00 69.88 84 VAL A C 1
ATOM 709 O O . VAL A 1 84 ? -16.973 4.084 -14.099 1.00 69.88 84 VAL A O 1
ATOM 712 N N . GLY A 1 85 ? -15.245 4.512 -12.764 1.00 59.28 85 GLY A N 1
ATOM 713 C CA . GLY A 1 85 ? -15.015 5.864 -13.286 1.00 59.28 85 GLY A CA 1
ATOM 714 C C . GLY A 1 85 ? -16.028 6.885 -12.755 1.00 59.28 85 GLY A C 1
ATOM 715 O O . GLY A 1 85 ? -16.262 6.953 -11.545 1.00 59.28 85 GLY A O 1
ATOM 716 N N . LYS A 1 86 ? -16.627 7.695 -13.647 1.00 68.25 86 LYS A N 1
ATOM 717 C CA . LYS A 1 86 ? -17.547 8.798 -13.280 1.00 68.25 86 LYS A CA 1
ATOM 718 C C . LYS A 1 86 ? -18.738 8.328 -12.435 1.00 68.25 86 LYS A C 1
ATOM 720 O O . LYS A 1 86 ? -19.109 9.009 -11.483 1.00 68.25 86 LYS A O 1
ATOM 725 N N . ALA A 1 87 ? -19.278 7.143 -12.720 1.00 72.69 87 ALA A N 1
ATOM 726 C CA . ALA A 1 87 ? -20.413 6.590 -11.982 1.00 72.69 87 ALA A CA 1
ATOM 727 C C . ALA A 1 87 ? -20.093 6.342 -10.495 1.00 72.69 87 ALA A C 1
ATOM 729 O O . ALA A 1 87 ? -20.908 6.659 -9.632 1.00 72.69 87 ALA A O 1
ATOM 730 N N . THR A 1 88 ? -18.885 5.875 -10.158 1.00 77.31 88 THR A N 1
ATOM 731 C CA . THR A 1 88 ? -18.478 5.714 -8.750 1.00 77.31 88 THR A CA 1
ATOM 732 C C . THR A 1 88 ? -18.328 7.054 -8.051 1.00 77.31 88 THR A C 1
ATOM 734 O O . THR A 1 88 ? -18.718 7.182 -6.898 1.00 77.31 88 THR A O 1
ATOM 737 N N . GLN A 1 89 ? -17.794 8.065 -8.738 1.00 74.38 89 GLN A N 1
ATOM 738 C CA . GLN A 1 89 ? -17.664 9.408 -8.167 1.00 74.38 89 GLN A CA 1
ATOM 739 C C . GLN A 1 89 ? -19.039 10.012 -7.872 1.00 74.38 89 GLN A C 1
ATOM 741 O O . GLN A 1 89 ? -19.245 10.608 -6.816 1.00 74.38 89 GLN A O 1
ATOM 746 N N . GLN A 1 90 ? -19.989 9.827 -8.792 1.00 84.38 90 GLN A N 1
ATOM 747 C CA . GLN A 1 90 ? -21.363 10.274 -8.613 1.00 84.38 90 GLN A CA 1
ATOM 748 C C . GLN A 1 90 ? -22.034 9.532 -7.454 1.00 84.38 90 GLN A C 1
ATOM 750 O O . GLN A 1 90 ? -22.591 10.178 -6.574 1.00 84.38 90 GLN A O 1
ATOM 755 N N . PHE A 1 91 ? -21.869 8.209 -7.368 1.00 87.00 91 PHE A N 1
ATOM 756 C CA . PHE A 1 91 ? -22.318 7.420 -6.220 1.00 87.00 91 PHE A CA 1
ATOM 757 C C . PHE A 1 91 ? -21.736 7.934 -4.895 1.00 87.00 91 PHE A C 1
ATOM 759 O O . PHE A 1 91 ? -22.482 8.154 -3.947 1.00 87.00 91 PHE A O 1
ATOM 766 N N . SER A 1 92 ? -20.426 8.194 -4.828 1.00 84.19 92 SER A N 1
ATOM 767 C CA . SER A 1 92 ? -19.761 8.734 -3.635 1.00 84.19 92 SER A CA 1
ATOM 768 C C . SER A 1 92 ? -20.310 10.097 -3.210 1.00 84.19 92 SER A C 1
ATOM 770 O O . SER A 1 92 ? -20.402 10.376 -2.014 1.00 84.19 92 SER A O 1
ATOM 772 N N . LYS A 1 93 ? -20.681 10.953 -4.168 1.00 86.81 93 LYS A N 1
ATOM 773 C CA . LYS A 1 93 ? -21.310 12.251 -3.888 1.00 86.81 93 LYS A CA 1
ATOM 774 C C . LYS A 1 93 ? -22.735 12.069 -3.373 1.00 86.81 93 LYS A C 1
ATOM 776 O O . LYS A 1 93 ? -23.083 12.644 -2.344 1.00 86.81 93 LYS A O 1
ATOM 781 N N . GLU A 1 94 ? -23.536 11.253 -4.048 1.00 93.38 94 GLU A N 1
ATOM 782 C CA . GLU A 1 94 ? -24.937 11.035 -3.682 1.00 93.38 94 GLU A CA 1
ATOM 783 C C . GLU A 1 94 ? -25.083 10.298 -2.346 1.00 93.38 94 GLU A C 1
ATOM 785 O O . GLU A 1 94 ? -25.898 10.703 -1.521 1.00 93.38 94 GLU A O 1
ATOM 790 N N . ILE A 1 95 ? -24.237 9.304 -2.050 1.00 90.19 95 ILE A N 1
ATOM 791 C CA . ILE A 1 95 ? -24.271 8.607 -0.757 1.00 90.19 95 ILE A CA 1
ATOM 792 C C . ILE A 1 95 ? -23.871 9.530 0.399 1.00 90.19 95 ILE A C 1
ATOM 794 O O . ILE A 1 95 ? -24.454 9.452 1.475 1.00 90.19 95 ILE A O 1
ATOM 798 N N . ASN A 1 96 ? -22.929 10.454 0.180 1.00 86.50 96 ASN A N 1
ATOM 799 C CA . ASN A 1 96 ? -22.559 11.446 1.189 1.00 86.50 96 ASN A CA 1
ATOM 800 C C . ASN A 1 96 ? -23.668 12.478 1.412 1.00 86.50 96 ASN A C 1
ATOM 802 O O . ASN A 1 96 ? -23.940 12.848 2.553 1.00 86.50 96 ASN A O 1
ATOM 806 N N . LYS A 1 97 ? -24.343 12.926 0.346 1.00 90.75 97 LYS A N 1
ATOM 807 C CA . LYS A 1 97 ? -25.531 13.787 0.467 1.00 90.75 97 LYS A CA 1
ATOM 808 C C . LYS A 1 97 ? -26.651 13.074 1.222 1.00 90.75 97 LYS A C 1
ATOM 810 O O . LYS A 1 97 ? -27.275 13.678 2.089 1.00 90.75 97 LYS A O 1
ATOM 815 N N . LEU A 1 98 ? -26.891 11.801 0.912 1.00 90.75 98 LEU A N 1
ATOM 816 C CA . LEU A 1 98 ? -27.890 10.982 1.590 1.00 90.75 98 LEU A CA 1
ATOM 817 C C . LEU A 1 98 ? -27.541 10.795 3.071 1.00 90.75 98 LEU A C 1
ATOM 819 O O . LEU A 1 98 ? -28.397 11.008 3.921 1.00 90.75 98 LEU A O 1
ATOM 823 N N . ALA A 1 99 ? -26.283 10.486 3.388 1.00 88.31 99 ALA A N 1
ATOM 824 C CA . ALA A 1 99 ? -25.815 10.341 4.763 1.00 88.31 99 ALA A CA 1
ATOM 825 C C . ALA A 1 99 ? -26.033 11.619 5.576 1.00 88.31 99 ALA A C 1
ATOM 827 O O . ALA A 1 99 ? -26.607 11.557 6.658 1.00 88.31 99 ALA A O 1
ATOM 828 N N . LYS A 1 100 ? -25.689 12.783 5.009 1.00 85.88 100 LYS A N 1
ATOM 829 C CA . LYS A 1 100 ? -25.945 14.084 5.641 1.00 85.88 100 LYS A CA 1
ATOM 830 C C . LYS A 1 100 ? -27.431 14.342 5.903 1.00 85.88 100 LYS A C 1
ATOM 832 O O . LYS A 1 100 ? -27.749 14.968 6.904 1.00 85.88 100 LYS A O 1
ATOM 837 N N . LYS A 1 101 ? -28.332 13.871 5.031 1.00 89.50 101 LYS A N 1
ATOM 838 C CA . LYS A 1 101 ? -29.789 14.002 5.219 1.00 89.50 101 LYS A CA 1
ATOM 839 C C . LYS A 1 101 ? -30.334 13.062 6.294 1.00 89.50 101 LYS A C 1
ATOM 841 O O . LYS A 1 101 ? -31.199 13.464 7.057 1.00 89.50 101 LYS A O 1
ATOM 846 N N . VAL A 1 102 ? -29.859 11.816 6.322 1.00 88.44 102 VAL A N 1
ATOM 847 C CA . VAL A 1 102 ? -30.377 10.772 7.222 1.00 88.44 102 VAL A CA 1
ATOM 848 C C . VAL A 1 102 ? -29.800 10.914 8.628 1.00 88.44 102 VAL A C 1
ATOM 850 O O . VAL A 1 102 ? -30.528 10.810 9.610 1.00 88.44 102 VAL A O 1
ATOM 853 N N . LYS A 1 103 ? -28.490 11.150 8.738 1.00 86.75 103 LYS A N 1
ATOM 854 C CA . LYS A 1 103 ? -27.792 11.332 10.009 1.00 86.75 103 LYS A CA 1
ATOM 855 C C . LYS A 1 103 ? -26.597 12.272 9.795 1.00 86.75 103 LYS A C 1
ATOM 857 O O . LYS A 1 103 ? -25.518 11.798 9.445 1.00 86.75 103 LYS A O 1
ATOM 862 N N . PRO A 1 104 ? -26.759 13.592 10.021 1.00 83.00 104 PRO A N 1
ATOM 863 C CA . PRO A 1 104 ? -25.725 14.605 9.771 1.00 83.00 104 PRO A CA 1
ATOM 864 C C . PRO A 1 104 ? -24.398 14.349 10.487 1.00 83.00 104 PRO A C 1
ATOM 866 O O . PRO A 1 104 ? -23.342 14.744 10.001 1.00 83.00 104 PRO A O 1
ATOM 869 N N . THR A 1 105 ? -24.447 13.654 11.624 1.00 81.69 105 THR A N 1
ATOM 870 C CA . THR A 1 105 ? -23.260 13.262 12.383 1.00 81.69 105 THR A CA 1
ATOM 871 C C . THR A 1 105 ? -22.505 12.099 11.736 1.00 81.69 105 THR A C 1
ATOM 873 O O . THR A 1 105 ? -21.383 11.811 12.114 1.00 81.69 105 THR A O 1
ATOM 876 N N . THR A 1 106 ? -23.064 11.407 10.744 1.00 80.62 106 THR A N 1
ATOM 877 C CA . THR A 1 106 ? -22.417 10.242 10.133 1.00 80.62 106 THR A CA 1
ATOM 878 C C . THR A 1 106 ? -21.550 10.628 8.940 1.00 80.62 106 THR A C 1
ATOM 880 O O . THR A 1 106 ? -22.032 11.174 7.948 1.00 80.62 106 THR A O 1
ATOM 883 N N . GLN A 1 107 ? -20.266 10.280 8.993 1.00 82.56 107 GLN A N 1
ATOM 884 C CA . GLN A 1 107 ? -19.322 10.464 7.895 1.00 82.56 107 GLN A CA 1
ATOM 885 C C . GLN A 1 107 ? -19.206 9.174 7.075 1.00 82.56 107 GLN A C 1
ATOM 887 O O . GLN A 1 107 ? -18.725 8.154 7.572 1.00 82.56 107 GLN A O 1
ATOM 892 N N . VAL A 1 108 ? -19.595 9.219 5.798 1.00 83.94 108 VAL A N 1
ATOM 893 C CA . VAL A 1 108 ? -19.500 8.067 4.889 1.00 83.94 108 VAL A CA 1
ATOM 894 C C . VAL A 1 108 ? -18.264 8.168 3.996 1.00 83.94 108 VAL A C 1
ATOM 896 O O . VAL A 1 108 ? -18.083 9.116 3.237 1.00 83.94 108 VAL A O 1
ATOM 899 N N . ILE A 1 109 ? -17.413 7.146 4.044 1.00 79.06 109 ILE A N 1
ATOM 900 C CA . ILE A 1 109 ? -16.168 7.076 3.276 1.00 79.06 109 ILE A CA 1
ATOM 901 C C . ILE A 1 109 ? -16.270 5.932 2.273 1.00 79.06 109 ILE A C 1
ATOM 903 O O . ILE A 1 109 ? -16.275 4.759 2.640 1.00 79.06 109 ILE A O 1
ATOM 907 N N . THR A 1 110 ? -16.310 6.260 0.984 1.00 76.00 110 THR A N 1
ATOM 908 C CA . THR A 1 110 ? -16.263 5.261 -0.089 1.00 76.00 110 THR A CA 1
ATOM 909 C C . THR A 1 110 ? -14.823 4.974 -0.503 1.00 76.00 110 THR A C 1
ATOM 911 O O . THR A 1 110 ? -14.097 5.903 -0.864 1.00 76.00 110 THR A O 1
ATOM 914 N N . VAL A 1 111 ? -14.409 3.706 -0.514 1.00 70.88 111 VAL A N 1
ATOM 915 C CA . VAL A 1 111 ? -13.045 3.295 -0.888 1.00 70.88 111 VAL A CA 1
ATOM 916 C C . VAL A 1 111 ? -13.092 2.325 -2.064 1.00 70.88 111 VAL A C 1
ATOM 918 O O . VAL A 1 111 ? -13.794 1.320 -2.008 1.00 70.88 111 VAL A O 1
ATOM 921 N N . SER A 1 112 ? -12.307 2.595 -3.107 1.00 65.81 112 SER A N 1
ATOM 922 C CA . SER A 1 112 ? -12.068 1.649 -4.202 1.00 65.81 112 SER A CA 1
ATOM 923 C C . SER A 1 112 ? -10.647 1.114 -4.160 1.00 65.81 112 SER A C 1
ATOM 925 O O . SER A 1 112 ? -9.709 1.855 -3.861 1.00 65.81 112 SER A O 1
ATOM 927 N N . ARG A 1 113 ? -10.494 -0.172 -4.487 1.00 67.94 113 ARG A N 1
ATOM 928 C CA . ARG A 1 113 ? -9.231 -0.906 -4.390 1.00 67.94 113 ARG A CA 1
ATOM 929 C C . ARG A 1 113 ? -8.939 -1.691 -5.679 1.00 67.94 113 ARG A C 1
ATOM 931 O O . ARG A 1 113 ? -9.282 -2.864 -5.760 1.00 67.94 113 ARG A O 1
ATOM 938 N N . PRO A 1 114 ? -8.387 -1.058 -6.724 1.00 68.38 114 PRO A N 1
ATOM 939 C CA . PRO A 1 114 ? -8.082 -1.742 -7.981 1.00 68.38 114 PRO A CA 1
ATOM 940 C C . PRO A 1 114 ? -6.605 -2.169 -8.123 1.00 68.38 114 PRO A C 1
ATOM 942 O O . PRO A 1 114 ? -5.715 -1.461 -7.642 1.00 68.38 114 PRO A O 1
ATOM 945 N N . PRO A 1 115 ? -6.306 -3.269 -8.842 1.00 74.44 115 PRO A N 1
ATOM 946 C CA . PRO A 1 115 ? -5.045 -3.435 -9.557 1.00 74.44 115 PRO A CA 1
ATOM 947 C C . PRO A 1 115 ? -4.865 -2.379 -10.653 1.00 74.44 115 PRO A C 1
ATOM 949 O O . PRO A 1 115 ? -5.786 -2.087 -11.416 1.00 74.44 115 PRO A O 1
ATOM 952 N N . LEU A 1 116 ? -3.662 -1.820 -10.719 1.00 82.50 116 LEU A N 1
ATOM 953 C CA . LEU A 1 116 ? -3.234 -0.736 -11.595 1.00 82.50 116 LEU A CA 1
ATOM 954 C C . LEU A 1 116 ? -2.132 -1.236 -12.532 1.00 82.50 116 LEU A C 1
ATOM 956 O O . LEU A 1 116 ? -1.220 -1.925 -12.077 1.00 82.50 116 LEU A O 1
ATOM 960 N N . ALA A 1 117 ? -2.164 -0.807 -13.791 1.00 86.00 117 ALA A N 1
ATOM 961 C CA . ALA A 1 117 ? -1.042 -0.891 -14.717 1.00 86.00 117 ALA A CA 1
ATOM 962 C C . ALA A 1 117 ? -0.457 0.495 -15.015 1.00 86.00 117 ALA A C 1
ATOM 964 O O . ALA A 1 117 ? -1.200 1.449 -15.257 1.00 86.00 117 ALA A O 1
ATOM 965 N N . LEU A 1 118 ? 0.872 0.575 -15.046 1.00 89.81 118 LEU A N 1
ATOM 966 C CA . LEU A 1 118 ? 1.646 1.768 -15.371 1.00 89.81 118 LEU A CA 1
ATOM 967 C C . LEU A 1 118 ? 2.724 1.417 -16.404 1.00 89.81 118 LEU A C 1
ATOM 969 O O . LEU A 1 118 ? 3.452 0.441 -16.223 1.00 89.81 118 LEU A O 1
ATOM 973 N N . SER A 1 119 ? 2.845 2.215 -17.460 1.00 90.62 119 SER A N 1
ATOM 974 C CA . SER A 1 119 ? 3.784 1.970 -18.563 1.00 90.62 119 SER A CA 1
ATOM 975 C C . SER A 1 119 ? 4.898 3.014 -18.588 1.00 90.62 119 SER A C 1
ATOM 977 O O . SER A 1 119 ? 4.701 4.156 -18.174 1.00 90.62 119 SER A O 1
ATOM 979 N N . CYS A 1 120 ? 6.073 2.638 -19.081 1.00 91.06 120 CYS A N 1
ATOM 980 C CA . CYS A 1 120 ? 7.130 3.575 -19.434 1.00 91.06 120 CYS A CA 1
ATOM 981 C C . CYS A 1 120 ? 6.808 4.242 -20.784 1.00 91.06 120 CYS A C 1
ATOM 983 O O . CYS A 1 120 ? 6.305 3.590 -21.694 1.00 91.06 120 CYS A O 1
ATOM 985 N N . LYS A 1 121 ? 7.095 5.541 -20.928 1.00 91.06 121 LYS A N 1
ATOM 986 C CA . LYS A 1 121 ? 6.976 6.268 -22.206 1.00 91.06 121 LYS A CA 1
ATOM 987 C C . LYS A 1 121 ? 8.171 6.041 -23.127 1.00 91.06 121 LYS A C 1
ATOM 989 O O . LYS A 1 121 ? 8.063 6.249 -24.328 1.00 91.06 121 LYS A O 1
ATOM 994 N N . THR A 1 122 ? 9.317 5.682 -22.555 1.00 89.56 122 THR A N 1
ATOM 995 C CA . THR A 1 122 ? 10.599 5.598 -23.268 1.00 89.56 122 THR A CA 1
ATOM 996 C C . THR A 1 122 ? 10.937 4.168 -23.695 1.00 89.56 122 THR A C 1
ATOM 998 O O . THR A 1 122 ? 11.690 3.975 -24.642 1.00 89.56 122 THR A O 1
ATOM 1001 N N . CYS A 1 123 ? 10.371 3.151 -23.043 1.00 90.75 123 CYS A N 1
ATOM 1002 C CA . CYS A 1 123 ? 10.534 1.753 -23.440 1.00 90.75 123 CYS A CA 1
ATOM 1003 C C . CYS A 1 123 ? 9.252 0.945 -23.205 1.00 90.75 123 CYS A C 1
ATOM 1005 O O . CYS A 1 123 ? 8.299 1.430 -22.605 1.00 90.75 123 CYS A O 1
ATOM 1007 N N . SER A 1 124 ? 9.241 -0.322 -23.622 1.00 90.12 124 SER A N 1
ATOM 1008 C CA . SER A 1 124 ? 8.108 -1.247 -23.446 1.00 90.12 124 SER A CA 1
ATOM 1009 C C . SER A 1 124 ? 7.893 -1.719 -22.000 1.00 90.12 124 SER A C 1
ATOM 1011 O O . SER A 1 124 ? 7.112 -2.638 -21.751 1.00 90.12 124 SER A O 1
ATOM 1013 N N . ALA A 1 125 ? 8.592 -1.126 -21.029 1.00 91.38 125 ALA A N 1
ATOM 1014 C CA . ALA A 1 125 ? 8.527 -1.574 -19.653 1.00 91.38 125 ALA A CA 1
ATOM 1015 C C . ALA A 1 125 ? 7.187 -1.223 -18.997 1.00 91.38 125 ALA A C 1
ATOM 1017 O O . ALA A 1 125 ? 6.689 -0.103 -19.107 1.00 91.38 125 ALA A O 1
ATOM 1018 N N . LYS A 1 126 ? 6.612 -2.194 -18.287 1.00 93.12 126 LYS A N 1
ATOM 1019 C CA . LYS A 1 126 ? 5.305 -2.083 -17.628 1.00 93.12 126 LYS A CA 1
ATOM 1020 C C . LYS A 1 126 ? 5.426 -2.524 -16.177 1.00 93.12 126 LYS A C 1
ATOM 1022 O O . LYS A 1 126 ? 6.191 -3.437 -15.875 1.00 93.12 126 LYS A O 1
ATOM 1027 N N . TYR A 1 127 ? 4.668 -1.882 -15.299 1.00 93.25 127 TYR A N 1
ATOM 1028 C CA . TYR A 1 127 ? 4.490 -2.235 -13.897 1.00 93.25 127 TYR A CA 1
ATOM 1029 C C . TYR A 1 127 ? 3.013 -2.513 -13.626 1.00 93.25 127 TYR A C 1
ATOM 1031 O O . TYR A 1 127 ? 2.148 -1.748 -14.051 1.00 93.25 127 TYR A O 1
ATOM 1039 N N . ILE A 1 128 ? 2.725 -3.585 -12.896 1.00 92.06 128 ILE A N 1
ATOM 1040 C CA . ILE A 1 128 ? 1.390 -3.893 -12.382 1.00 92.06 128 ILE A CA 1
ATOM 1041 C C . ILE A 1 128 ? 1.466 -3.961 -10.862 1.00 92.06 128 ILE A C 1
ATOM 1043 O O . ILE A 1 128 ? 2.321 -4.651 -10.311 1.00 92.06 128 ILE A O 1
ATOM 1047 N N . GLY A 1 129 ? 0.571 -3.254 -10.181 1.00 88.69 129 GLY A N 1
ATOM 1048 C CA . GLY A 1 129 ? 0.525 -3.244 -8.725 1.00 88.69 129 GLY A CA 1
ATOM 1049 C C . GLY A 1 129 ? -0.892 -3.109 -8.192 1.00 88.69 129 GLY A C 1
ATOM 1050 O O . GLY A 1 129 ? -1.730 -2.432 -8.784 1.00 88.69 129 GLY A O 1
ATOM 1051 N N . LYS A 1 130 ? -1.176 -3.709 -7.040 1.00 87.69 130 LYS A N 1
ATOM 1052 C CA . LYS A 1 130 ? -2.426 -3.476 -6.311 1.00 87.69 130 LYS A CA 1
ATOM 1053 C C . LYS A 1 130 ? -2.351 -2.217 -5.452 1.00 87.69 130 LYS A C 1
ATOM 1055 O O . LYS A 1 130 ? -1.298 -1.854 -4.924 1.00 87.69 130 LYS A O 1
ATOM 1060 N N . THR A 1 131 ? -3.508 -1.615 -5.194 1.00 81.69 131 THR A N 1
ATOM 1061 C CA . THR A 1 131 ? -3.654 -0.627 -4.125 1.00 81.69 131 THR A CA 1
ATOM 1062 C C . THR A 1 131 ? -4.941 -0.834 -3.337 1.00 81.69 131 THR A C 1
ATOM 1064 O O . THR A 1 131 ? -6.003 -1.100 -3.892 1.00 81.69 131 THR A O 1
ATOM 1067 N N . VAL A 1 132 ? -4.836 -0.704 -2.012 1.00 72.69 132 VAL A N 1
ATOM 1068 C CA . VAL A 1 132 ? -5.992 -0.577 -1.104 1.00 72.69 132 VAL A CA 1
ATOM 1069 C C . VAL A 1 132 ? -6.293 0.885 -0.748 1.00 72.69 132 VAL A C 1
ATOM 1071 O O . VAL A 1 132 ? -7.290 1.166 -0.084 1.00 72.69 132 VAL A O 1
ATOM 1074 N N . ARG A 1 133 ? -5.409 1.799 -1.168 1.00 68.38 133 ARG A N 1
ATOM 1075 C CA . ARG A 1 133 ? -5.508 3.258 -1.049 1.00 68.38 133 ARG A CA 1
ATOM 1076 C C . ARG A 1 133 ? -6.017 3.847 -2.368 1.00 68.38 133 ARG A C 1
ATOM 1078 O O . ARG A 1 133 ? -6.047 3.160 -3.389 1.00 68.38 133 ARG A O 1
ATOM 1085 N N . GLN A 1 134 ? -6.332 5.141 -2.366 1.00 74.88 134 GLN A N 1
ATOM 1086 C CA . GLN A 1 134 ? -6.578 5.891 -3.600 1.00 74.88 134 GLN A CA 1
ATOM 1087 C C . GLN A 1 134 ? -5.391 5.761 -4.567 1.00 74.88 134 GLN A C 1
ATOM 1089 O O . GLN A 1 134 ? -4.234 5.829 -4.145 1.00 74.88 134 GLN A O 1
ATOM 1094 N N . VAL A 1 135 ? -5.684 5.597 -5.861 1.00 77.12 135 VAL A N 1
ATOM 1095 C CA . VAL A 1 135 ? -4.666 5.387 -6.905 1.00 77.12 135 VAL A CA 1
ATOM 1096 C C . VAL A 1 135 ? -3.653 6.530 -6.930 1.00 77.12 135 VAL A C 1
ATOM 1098 O O . VAL A 1 135 ? -2.458 6.269 -6.950 1.00 77.12 135 VAL A O 1
ATOM 1101 N N . CYS A 1 136 ? -4.097 7.781 -6.809 1.00 78.12 136 CYS A N 1
ATOM 1102 C CA . CYS A 1 136 ? -3.205 8.943 -6.821 1.00 78.12 136 CYS A CA 1
ATOM 1103 C C . CYS A 1 136 ? -2.182 8.887 -5.679 1.00 78.12 136 CYS A C 1
ATOM 1105 O O . CYS A 1 136 ? -1.002 9.151 -5.887 1.00 78.12 136 CYS A O 1
ATOM 1107 N N . ARG A 1 137 ? -2.602 8.452 -4.482 1.00 78.25 137 ARG A N 1
ATOM 1108 C CA . ARG A 1 137 ? -1.690 8.263 -3.345 1.00 78.25 137 ARG A CA 1
ATOM 1109 C C . ARG A 1 137 ? -0.677 7.152 -3.620 1.00 78.25 137 ARG A C 1
ATOM 1111 O O . ARG A 1 137 ? 0.500 7.329 -3.334 1.00 78.25 137 ARG A O 1
ATOM 1118 N N . ARG A 1 138 ? -1.115 6.050 -4.237 1.00 84.81 138 ARG A N 1
ATOM 1119 C CA . ARG A 1 138 ? -0.220 4.964 -4.657 1.00 84.81 138 ARG A CA 1
ATOM 1120 C C . ARG A 1 138 ? 0.799 5.422 -5.702 1.00 84.81 138 ARG A C 1
ATOM 1122 O O . ARG A 1 138 ? 1.953 5.027 -5.626 1.00 84.81 138 ARG A O 1
ATOM 1129 N N . LEU A 1 139 ? 0.389 6.240 -6.667 1.00 85.88 139 LEU A N 1
ATOM 1130 C CA . LEU A 1 139 ? 1.294 6.795 -7.673 1.00 85.88 139 LEU A CA 1
ATOM 1131 C C . LEU A 1 139 ? 2.330 7.724 -7.024 1.00 85.88 139 LEU A C 1
ATOM 1133 O O . LEU A 1 139 ? 3.514 7.606 -7.328 1.00 85.88 139 LEU A O 1
ATOM 1137 N N . LYS A 1 140 ? 1.913 8.582 -6.080 1.00 85.31 140 LYS A N 1
ATOM 1138 C CA . LYS A 1 140 ? 2.818 9.466 -5.316 1.00 85.31 140 LYS A CA 1
ATOM 1139 C C . LYS A 1 140 ? 3.868 8.683 -4.524 1.00 85.31 140 LYS A C 1
ATOM 1141 O O . LYS A 1 140 ? 5.039 9.030 -4.577 1.00 85.31 140 LYS A O 1
ATOM 1146 N N . GLU A 1 141 ? 3.490 7.568 -3.891 1.00 83.38 141 GLU A N 1
ATOM 1147 C CA . GLU A 1 141 ? 4.445 6.644 -3.243 1.00 83.38 141 GLU A CA 1
ATOM 1148 C C . GLU A 1 141 ? 5.525 6.113 -4.206 1.00 83.38 141 GLU A C 1
ATOM 1150 O O . GLU A 1 141 ? 6.602 5.718 -3.770 1.00 83.38 141 GLU A O 1
ATOM 1155 N N . HIS A 1 142 ? 5.244 6.095 -5.511 1.00 86.75 142 HIS A N 1
ATOM 1156 C CA . HIS A 1 142 ? 6.166 5.669 -6.561 1.00 86.75 142 HIS A CA 1
ATOM 1157 C C . HIS A 1 142 ? 6.904 6.829 -7.250 1.00 86.75 142 HIS A C 1
ATOM 1159 O O . HIS A 1 142 ? 7.565 6.601 -8.262 1.00 86.75 142 HIS A O 1
ATOM 1165 N N . GLY A 1 143 ? 6.832 8.047 -6.705 1.00 86.25 143 GLY A N 1
ATOM 1166 C CA . GLY A 1 143 ? 7.528 9.221 -7.240 1.00 86.25 143 GLY A CA 1
ATOM 1167 C C . GLY A 1 143 ? 6.761 9.962 -8.333 1.00 86.25 143 GLY A C 1
ATOM 1168 O O . GLY A 1 143 ? 7.357 10.710 -9.103 1.00 86.25 143 GLY A O 1
ATOM 1169 N N . ALA A 1 144 ? 5.447 9.757 -8.429 1.00 84.94 144 ALA A N 1
ATOM 1170 C CA . ALA A 1 144 ? 4.611 10.620 -9.245 1.00 84.94 144 ALA A CA 1
ATOM 1171 C C . ALA A 1 144 ? 4.654 12.079 -8.764 1.00 84.94 144 ALA A C 1
ATOM 1173 O O . ALA A 1 144 ? 4.596 12.313 -7.553 1.00 84.94 144 ALA A O 1
ATOM 1174 N N . PRO A 1 145 ? 4.632 13.053 -9.688 1.00 80.88 145 PRO A N 1
ATOM 1175 C CA . PRO A 1 145 ? 4.513 14.455 -9.322 1.00 80.88 145 PRO A CA 1
ATOM 1176 C C . PRO A 1 145 ? 3.166 14.751 -8.643 1.00 80.88 145 PRO A C 1
ATOM 1178 O O . PRO A 1 145 ? 2.163 14.047 -8.819 1.00 80.88 145 PRO A O 1
ATOM 1181 N N . THR A 1 146 ? 3.139 15.820 -7.848 1.00 73.00 146 THR A N 1
ATOM 1182 C CA . THR A 1 146 ? 1.983 16.237 -7.036 1.00 73.00 146 THR A CA 1
ATOM 1183 C C . THR A 1 146 ? 0.732 16.527 -7.867 1.00 73.00 146 THR A C 1
ATOM 1185 O O . THR A 1 146 ? -0.376 16.332 -7.363 1.00 73.00 146 THR A O 1
ATOM 1188 N N . ASN A 1 147 ? 0.917 16.888 -9.141 1.00 69.44 147 ASN A N 1
ATOM 1189 C CA . ASN A 1 147 ? -0.115 17.231 -10.116 1.00 69.44 147 ASN A CA 1
ATOM 1190 C C . ASN A 1 147 ? -0.801 16.031 -10.803 1.00 69.44 147 ASN A C 1
ATOM 1192 O O . ASN A 1 147 ? -1.682 16.256 -11.636 1.00 69.44 147 ASN A O 1
ATOM 1196 N N . ILE A 1 148 ? -0.475 14.767 -10.477 1.00 63.31 148 ILE A N 1
ATOM 1197 C CA . ILE A 1 148 ? -1.307 13.637 -10.932 1.00 63.31 148 ILE A CA 1
ATOM 1198 C C . ILE A 1 148 ? -2.670 13.708 -10.236 1.00 63.31 148 ILE A C 1
ATOM 1200 O O . ILE A 1 148 ? -2.850 13.215 -9.122 1.00 63.31 148 ILE A O 1
ATOM 1204 N N . THR A 1 149 ? -3.626 14.312 -10.944 1.00 50.84 149 THR A N 1
ATOM 1205 C CA . THR A 1 149 ? -5.086 14.220 -10.801 1.00 50.84 149 THR A CA 1
ATOM 1206 C C . THR A 1 149 ? -5.582 13.840 -9.400 1.00 50.84 149 THR A C 1
ATOM 1208 O O . THR A 1 149 ? -6.156 12.775 -9.183 1.00 50.84 149 THR A O 1
ATOM 1211 N N . THR A 1 150 ? -5.470 14.749 -8.440 1.00 41.91 150 THR A N 1
ATOM 1212 C CA . THR A 1 150 ? -6.695 15.156 -7.749 1.00 41.91 150 THR A CA 1
ATOM 1213 C C . THR A 1 150 ? -7.385 16.134 -8.688 1.00 41.91 150 THR A C 1
ATOM 1215 O O . THR A 1 150 ? -6.892 17.238 -8.877 1.00 41.91 150 THR A O 1
ATOM 1218 N N . MET A 1 151 ? -8.510 15.753 -9.301 1.00 46.44 151 MET A N 1
ATOM 1219 C CA . MET A 1 151 ? -9.507 16.785 -9.583 1.00 46.44 151 MET A CA 1
ATOM 1220 C C . MET A 1 151 ? -10.110 17.143 -8.223 1.00 46.44 151 MET A C 1
ATOM 1222 O O . MET A 1 151 ? -11.097 16.528 -7.834 1.00 46.44 151 MET A O 1
ATOM 1226 N N . GLU A 1 152 ? -9.425 18.057 -7.520 1.00 39.12 152 GLU A N 1
ATOM 1227 C CA . GLU A 1 152 ? -9.805 18.740 -6.270 1.00 39.12 152 GLU A CA 1
ATOM 1228 C C . GLU A 1 152 ? -10.015 17.825 -5.035 1.00 39.12 152 GLU A C 1
ATOM 1230 O O . GLU A 1 152 ? -10.604 16.744 -5.111 1.00 39.12 152 GLU A O 1
ATOM 1235 N N . PRO A 1 153 ? -9.501 18.230 -3.861 1.00 38.97 153 PRO A N 1
ATOM 1236 C CA . PRO A 1 153 ? -10.256 19.205 -3.080 1.00 38.97 153 PRO A CA 1
ATOM 1237 C C . PRO A 1 153 ? -9.406 20.354 -2.528 1.00 38.97 153 PRO A C 1
ATOM 1239 O O . PRO A 1 153 ? -8.445 20.107 -1.806 1.00 38.97 153 PRO A O 1
ATOM 1242 N N . SER A 1 154 ? -9.872 21.572 -2.814 1.00 37.94 154 SER A N 1
ATOM 1243 C CA . SER A 1 154 ? -9.902 22.763 -1.957 1.00 37.94 154 SER A CA 1
ATOM 1244 C C . SER A 1 154 ? -8.594 23.191 -1.294 1.00 37.94 154 SER A C 1
ATOM 1246 O O . SER A 1 154 ? -8.118 22.579 -0.340 1.00 37.94 154 SER A O 1
ATOM 1248 N N . GLU A 1 155 ? -8.130 24.341 -1.770 1.00 43.94 155 GLU A N 1
ATOM 1249 C CA . GLU A 1 155 ? -7.246 25.314 -1.135 1.00 43.94 155 GLU A CA 1
ATOM 1250 C C . GLU A 1 155 ? -7.425 25.402 0.391 1.00 43.94 155 GLU A C 1
ATOM 1252 O O . GLU A 1 155 ? -8.288 26.110 0.900 1.00 43.94 155 GLU A O 1
ATOM 1257 N N . SER A 1 156 ? -6.579 24.684 1.119 1.00 42.97 156 SER A N 1
ATOM 1258 C CA . SER A 1 156 ? -5.966 25.132 2.369 1.00 42.97 156 SER A CA 1
ATOM 1259 C C . SER A 1 156 ? -4.988 24.047 2.795 1.00 42.97 156 SER A C 1
ATOM 1261 O O . SER A 1 156 ? -5.400 23.023 3.328 1.00 42.97 156 SER A O 1
ATOM 1263 N N . ASP A 1 157 ? -3.720 24.230 2.455 1.00 32.31 157 ASP A N 1
ATOM 1264 C CA . ASP A 1 157 ? -2.600 23.992 3.365 1.00 32.31 157 ASP A CA 1
ATOM 1265 C C . ASP A 1 157 ? -1.360 24.559 2.674 1.00 32.31 157 ASP A C 1
ATOM 1267 O O . ASP A 1 157 ? -0.831 24.037 1.693 1.00 32.31 157 ASP A O 1
ATOM 1271 N N . THR A 1 158 ? -1.013 25.749 3.146 1.00 37.34 158 THR A N 1
ATOM 1272 C CA . THR A 1 158 ? 0.189 26.509 2.839 1.00 37.34 158 THR A CA 1
ATOM 1273 C C . THR A 1 158 ? 1.452 25.719 3.155 1.00 37.34 158 THR A C 1
ATOM 1275 O O . THR A 1 158 ? 1.474 24.976 4.131 1.00 37.34 158 THR A O 1
ATOM 1278 N N . SER A 1 159 ? 2.491 26.019 2.367 1.00 47.25 159 SER A N 1
ATOM 1279 C CA . SER A 1 159 ? 3.921 25.923 2.694 1.00 47.25 159 SER A CA 1
ATOM 1280 C C . SER A 1 159 ? 4.402 24.574 3.222 1.00 47.25 159 SER A C 1
ATOM 1282 O O . SER A 1 159 ? 4.237 24.257 4.392 1.00 47.25 159 SER A O 1
ATOM 1284 N N . ASP A 1 160 ? 5.051 23.811 2.350 1.00 34.44 160 ASP A N 1
ATOM 1285 C CA . ASP A 1 160 ? 6.513 23.728 2.381 1.00 34.44 160 ASP A CA 1
ATOM 1286 C C . ASP A 1 160 ? 6.963 23.032 1.092 1.00 34.44 160 ASP A C 1
ATOM 1288 O O . ASP A 1 160 ? 6.721 21.841 0.879 1.00 34.44 160 ASP A O 1
ATOM 1292 N N . ASP A 1 161 ? 7.586 23.801 0.197 1.00 38.75 161 ASP A N 1
ATOM 1293 C CA . ASP A 1 161 ? 8.412 23.261 -0.879 1.00 38.75 161 ASP A CA 1
ATOM 1294 C C . ASP A 1 161 ? 9.649 22.619 -0.229 1.00 38.75 161 ASP A C 1
ATOM 1296 O O . ASP A 1 161 ? 10.736 23.192 -0.206 1.00 38.75 161 ASP A O 1
ATOM 1300 N N . GLU A 1 162 ? 9.481 21.431 0.359 1.00 39.81 162 GLU A N 1
ATOM 1301 C CA . GLU A 1 162 ? 10.617 20.596 0.732 1.00 39.81 162 GLU A CA 1
ATOM 1302 C C . GLU A 1 162 ? 11.267 20.086 -0.557 1.00 39.81 162 GLU A C 1
ATOM 1304 O O . GLU A 1 162 ? 10.800 19.158 -1.226 1.00 39.81 162 GLU A O 1
ATOM 1309 N N . GLU A 1 163 ? 12.365 20.749 -0.905 1.00 42.91 163 GLU A N 1
ATOM 1310 C CA . GLU A 1 163 ? 13.379 20.307 -1.845 1.00 42.91 163 GLU A CA 1
ATOM 1311 C C . GLU A 1 163 ? 13.748 18.843 -1.539 1.00 42.91 163 GLU A C 1
ATOM 1313 O O . GLU A 1 163 ? 14.406 18.521 -0.548 1.00 42.91 163 GLU A O 1
ATOM 1318 N N . ILE A 1 164 ? 13.259 17.920 -2.374 1.00 43.72 164 ILE A N 1
ATOM 1319 C CA . ILE A 1 164 ? 13.511 16.487 -2.215 1.00 43.72 164 ILE A CA 1
ATOM 1320 C C . ILE A 1 164 ? 15.004 16.246 -2.445 1.00 43.72 164 ILE A C 1
ATOM 1322 O O . ILE A 1 164 ? 15.473 16.189 -3.582 1.00 43.72 164 ILE A O 1
ATOM 1326 N N . ASN A 1 165 ? 15.740 16.068 -1.350 1.00 44.19 165 ASN A N 1
ATOM 1327 C CA . ASN A 1 165 ? 17.127 15.629 -1.363 1.00 44.19 165 ASN A CA 1
ATOM 1328 C C . ASN A 1 165 ? 17.242 14.297 -2.160 1.00 44.19 165 ASN A C 1
ATOM 1330 O O . ASN A 1 165 ? 16.566 13.312 -1.815 1.00 44.19 165 ASN A O 1
ATOM 1334 N N . PRO A 1 166 ? 18.051 14.232 -3.238 1.00 44.81 166 PRO A N 1
ATOM 1335 C CA . PRO A 1 166 ? 18.099 13.094 -4.166 1.00 44.81 166 PRO A CA 1
ATOM 1336 C C . PRO A 1 166 ? 18.667 11.794 -3.570 1.00 44.81 166 PRO A C 1
ATOM 1338 O O . PRO A 1 166 ? 18.636 10.757 -4.231 1.00 44.81 166 PRO A O 1
ATOM 1341 N N . GLU A 1 167 ? 19.137 11.799 -2.321 1.00 45.62 167 GLU A N 1
ATOM 1342 C CA . GLU A 1 167 ? 19.596 10.593 -1.615 1.00 45.62 167 GLU A CA 1
ATOM 1343 C C . GLU A 1 167 ? 18.462 9.752 -0.998 1.00 45.62 167 GLU A C 1
ATOM 1345 O O . GLU A 1 167 ? 18.709 8.726 -0.355 1.00 45.62 167 GLU A O 1
ATOM 1350 N N . THR A 1 168 ? 17.198 10.137 -1.201 1.00 48.28 168 THR A N 1
ATOM 1351 C CA . THR A 1 168 ? 16.048 9.366 -0.716 1.00 48.28 168 THR A CA 1
ATOM 1352 C C . THR A 1 168 ? 15.979 7.994 -1.391 1.00 48.28 168 THR A C 1
ATOM 1354 O O . THR A 1 168 ? 15.526 7.824 -2.518 1.00 48.28 168 THR A O 1
ATOM 1357 N N . THR A 1 169 ? 16.465 6.998 -0.647 1.00 48.69 169 THR A N 1
ATOM 1358 C CA . THR A 1 169 ? 16.354 5.545 -0.841 1.00 48.69 169 THR A CA 1
ATOM 1359 C C . THR A 1 169 ? 15.443 5.114 -1.995 1.00 48.69 169 THR A C 1
ATOM 1361 O O . THR A 1 169 ? 14.233 5.329 -1.976 1.00 48.69 169 THR A O 1
ATOM 1364 N N . ILE A 1 170 ? 16.017 4.431 -2.987 1.00 60.06 170 ILE A N 1
ATOM 1365 C CA . ILE A 1 170 ? 15.292 3.813 -4.103 1.00 60.06 170 ILE A CA 1
ATOM 1366 C C . ILE A 1 170 ? 14.317 2.760 -3.542 1.00 60.06 170 ILE A C 1
ATOM 1368 O O . ILE A 1 170 ? 14.662 1.586 -3.387 1.00 60.06 170 ILE A O 1
ATOM 1372 N N . THR A 1 171 ? 13.093 3.169 -3.198 1.00 71.94 171 THR A N 1
ATOM 1373 C CA . THR A 1 171 ? 12.147 2.301 -2.477 1.00 71.94 171 THR A CA 1
ATOM 1374 C C . THR A 1 171 ? 11.357 1.386 -3.408 1.00 71.94 171 THR A C 1
ATOM 1376 O O . THR A 1 171 ? 10.967 0.286 -3.009 1.00 71.94 171 THR A O 1
ATOM 1379 N N . SER A 1 172 ? 11.148 1.777 -4.670 1.00 85.25 172 SER A N 1
ATOM 1380 C CA . SER A 1 172 ? 10.298 1.023 -5.596 1.00 85.25 172 SER A CA 1
ATOM 1381 C C . SER A 1 172 ? 10.973 0.605 -6.902 1.00 85.25 172 SER A C 1
ATOM 1383 O O . SER A 1 172 ? 11.979 1.162 -7.338 1.00 85.25 172 SER A O 1
ATOM 1385 N N . ALA A 1 173 ? 10.415 -0.427 -7.548 1.00 87.69 173 ALA A N 1
ATOM 1386 C CA . ALA A 1 173 ? 10.895 -0.902 -8.846 1.00 87.69 173 ALA A CA 1
ATOM 1387 C C . ALA A 1 173 ? 10.746 0.157 -9.953 1.00 87.69 173 ALA A C 1
ATOM 1389 O O . ALA A 1 173 ? 11.620 0.248 -10.810 1.00 87.69 173 ALA A O 1
ATOM 1390 N N . ILE A 1 174 ? 9.691 0.979 -9.881 1.00 89.81 174 ILE A N 1
ATOM 1391 C CA . ILE A 1 174 ? 9.465 2.109 -10.789 1.00 89.81 174 ILE A CA 1
ATOM 1392 C C . ILE A 1 174 ? 10.554 3.171 -10.610 1.00 89.81 174 ILE A C 1
ATOM 1394 O O . ILE A 1 174 ? 11.218 3.519 -11.580 1.00 89.81 174 ILE A O 1
ATOM 1398 N N . GLN A 1 175 ? 10.789 3.636 -9.377 1.00 87.56 175 GLN A N 1
ATOM 1399 C CA . GLN A 1 175 ? 11.840 4.626 -9.106 1.00 87.56 175 GLN A CA 1
ATOM 1400 C C . GLN A 1 175 ? 13.205 4.120 -9.547 1.00 87.56 175 GLN A C 1
ATOM 1402 O O . GLN A 1 175 ? 13.921 4.831 -10.238 1.00 87.56 175 GLN A O 1
ATOM 1407 N N . ARG A 1 176 ? 13.531 2.858 -9.242 1.00 89.06 176 ARG A N 1
ATOM 1408 C CA . ARG A 1 176 ? 14.791 2.260 -9.688 1.00 89.06 176 ARG A CA 1
ATOM 1409 C C . ARG A 1 176 ? 14.953 2.325 -11.204 1.00 89.06 176 ARG A C 1
ATOM 1411 O O . ARG A 1 176 ? 16.035 2.658 -11.661 1.00 89.06 176 ARG A O 1
ATOM 1418 N N . HIS A 1 177 ? 13.901 2.006 -11.958 1.00 90.75 177 HIS A N 1
ATOM 1419 C CA . HIS A 1 177 ? 13.925 2.073 -13.417 1.00 90.75 177 HIS A CA 1
ATOM 1420 C C . HIS A 1 177 ? 14.163 3.501 -13.914 1.00 90.75 177 HIS A C 1
ATOM 1422 O O . HIS A 1 177 ? 15.040 3.702 -14.749 1.00 90.75 177 HIS A O 1
ATOM 1428 N N . ILE A 1 178 ? 13.441 4.483 -13.368 1.00 89.19 178 ILE A N 1
ATOM 1429 C CA . ILE A 1 178 ? 13.619 5.900 -13.715 1.00 89.19 178 ILE A CA 1
ATOM 1430 C C . ILE A 1 178 ? 15.064 6.329 -13.442 1.00 89.19 178 ILE A C 1
ATOM 1432 O O . ILE A 1 178 ? 15.720 6.841 -14.340 1.00 89.19 178 ILE A O 1
ATOM 1436 N N . THR A 1 179 ? 15.592 6.050 -12.248 1.00 87.81 179 THR A N 1
ATOM 1437 C CA . THR A 1 179 ? 16.954 6.443 -11.860 1.00 87.81 179 THR A CA 1
ATOM 1438 C C . THR A 1 179 ? 18.025 5.744 -12.699 1.00 87.81 179 THR A C 1
ATOM 1440 O O . THR A 1 179 ? 18.988 6.382 -13.103 1.00 87.81 179 THR A O 1
ATOM 1443 N N . SER A 1 180 ? 17.880 4.445 -12.989 1.00 88.75 180 SER A N 1
ATOM 1444 C CA . SER A 1 180 ? 18.921 3.683 -13.693 1.00 88.75 180 SER A CA 1
ATOM 1445 C C . SER A 1 180 ? 18.931 3.892 -15.205 1.00 88.75 180 SER A C 1
ATOM 1447 O O . SER A 1 180 ? 19.955 3.670 -15.839 1.00 88.75 180 SER A O 1
ATOM 1449 N N . THR A 1 181 ? 17.786 4.233 -15.799 1.00 88.44 181 THR A N 1
ATOM 1450 C CA . THR A 1 181 ? 17.644 4.362 -17.262 1.00 88.44 181 THR A CA 1
ATOM 1451 C C . THR A 1 181 ? 17.394 5.795 -17.720 1.00 88.44 181 THR A C 1
ATOM 1453 O O . THR A 1 181 ? 17.423 6.062 -18.915 1.00 88.44 181 THR A O 1
ATOM 1456 N N . ASN A 1 182 ? 17.140 6.722 -16.792 1.00 87.88 182 ASN A N 1
ATOM 1457 C CA . ASN A 1 182 ? 16.693 8.087 -17.078 1.00 87.88 182 ASN A CA 1
ATOM 1458 C C . ASN A 1 182 ? 15.412 8.146 -17.944 1.00 87.88 182 ASN A C 1
ATOM 1460 O O . ASN A 1 182 ? 15.171 9.097 -18.688 1.00 87.88 182 ASN A O 1
ATOM 1464 N N . HIS A 1 183 ? 14.586 7.098 -17.883 1.00 90.69 183 HIS A N 1
ATOM 1465 C CA . HIS A 1 183 ? 13.336 7.002 -18.631 1.00 90.69 183 HIS A CA 1
ATOM 1466 C C . HIS A 1 183 ? 12.174 7.701 -17.920 1.00 90.69 183 HIS A C 1
ATOM 1468 O O . HIS A 1 183 ? 12.149 7.841 -16.696 1.00 90.69 183 HIS A O 1
ATOM 1474 N N . LYS A 1 184 ? 11.148 8.079 -18.693 1.00 88.94 184 LYS A N 1
ATOM 1475 C CA . LYS A 1 184 ? 9.939 8.731 -18.169 1.00 88.94 184 LYS A CA 1
ATOM 1476 C C . LYS A 1 184 ? 8.784 7.742 -18.064 1.00 88.94 184 LYS A C 1
ATOM 1478 O O . LYS A 1 184 ? 8.460 7.060 -19.032 1.00 88.94 184 LYS A O 1
ATOM 1483 N N . MET A 1 185 ? 8.118 7.703 -16.912 1.00 90.62 185 MET A N 1
ATOM 1484 C CA . MET A 1 185 ? 6.901 6.906 -16.722 1.00 90.62 185 MET A CA 1
ATOM 1485 C C . MET A 1 185 ? 5.652 7.655 -17.187 1.00 90.62 185 MET A C 1
ATOM 1487 O O . MET A 1 185 ? 5.576 8.883 -17.091 1.00 90.62 185 MET A O 1
ATOM 1491 N N . ASP A 1 186 ? 4.655 6.914 -17.673 1.00 90.31 186 ASP A N 1
ATOM 1492 C CA . ASP A 1 186 ? 3.366 7.470 -18.070 1.00 90.31 186 ASP A CA 1
ATOM 1493 C C . ASP A 1 186 ? 2.392 7.582 -16.903 1.00 90.31 186 ASP A C 1
ATOM 1495 O O . ASP A 1 186 ? 1.458 6.808 -16.716 1.00 90.31 186 ASP A O 1
ATOM 1499 N N . TRP A 1 187 ? 2.634 8.617 -16.121 1.00 86.75 187 TRP A N 1
ATOM 1500 C CA . TRP A 1 187 ? 1.843 9.039 -14.980 1.00 86.75 187 TRP A CA 1
ATOM 1501 C C . TRP A 1 187 ? 0.395 9.441 -15.298 1.00 86.75 187 TRP A C 1
ATOM 1503 O O . TRP A 1 187 ? -0.445 9.425 -14.401 1.00 86.75 187 TRP A O 1
ATOM 1513 N N . ASN A 1 188 ? 0.090 9.778 -16.553 1.00 81.44 188 ASN A N 1
ATOM 1514 C CA . ASN A 1 188 ? -1.240 10.242 -16.954 1.00 81.44 188 ASN A CA 1
ATOM 1515 C C . ASN A 1 188 ? -2.063 9.131 -17.616 1.00 81.44 188 ASN A C 1
ATOM 1517 O O . ASN A 1 188 ? -3.286 9.144 -17.510 1.00 81.44 188 ASN A O 1
ATOM 1521 N N . ASN A 1 189 ? -1.407 8.163 -18.261 1.00 83.12 189 ASN A N 1
ATOM 1522 C CA . ASN A 1 189 ? -2.055 7.063 -18.976 1.00 83.12 189 ASN A CA 1
ATOM 1523 C C . ASN A 1 189 ? -1.929 5.723 -18.231 1.00 83.12 189 ASN A C 1
ATOM 1525 O O . ASN A 1 189 ? -1.459 4.717 -18.768 1.00 83.12 189 ASN A O 1
ATOM 1529 N N . TRP A 1 190 ? -2.325 5.711 -16.961 1.00 87.25 190 TRP A N 1
ATOM 1530 C CA . TRP A 1 190 ? -2.457 4.476 -16.194 1.00 87.25 190 TRP A CA 1
ATOM 1531 C C . TRP A 1 190 ? -3.861 3.891 -16.339 1.00 87.25 190 TRP A C 1
ATOM 1533 O O . TRP A 1 190 ? -4.829 4.600 -16.609 1.00 87.25 190 TRP A O 1
ATOM 1543 N N . SER A 1 191 ? -3.994 2.584 -16.122 1.00 82.38 191 SER A N 1
ATOM 1544 C CA . SER A 1 191 ? -5.284 1.897 -16.244 1.00 82.38 191 SER A CA 1
ATOM 1545 C C . SER A 1 191 ? -5.562 0.979 -15.062 1.00 82.38 191 SER A C 1
ATOM 1547 O O . SER A 1 191 ? -4.655 0.407 -14.459 1.00 82.38 191 SER A O 1
ATOM 1549 N N . ILE A 1 192 ? -6.843 0.852 -14.717 1.00 85.31 192 ILE A N 1
ATOM 1550 C CA . ILE A 1 192 ? -7.321 -0.129 -13.742 1.00 85.31 192 ILE A CA 1
ATOM 1551 C C . ILE A 1 192 ? -7.598 -1.430 -14.479 1.00 85.31 192 ILE A C 1
ATOM 1553 O O . ILE A 1 192 ? -8.445 -1.448 -15.368 1.00 85.31 192 ILE A O 1
ATOM 1557 N N . LEU A 1 193 ? -6.905 -2.495 -14.081 1.00 84.38 193 LEU A N 1
ATOM 1558 C CA . LEU A 1 193 ? -7.050 -3.813 -14.695 1.00 84.38 193 LEU A CA 1
ATOM 1559 C C . LEU A 1 193 ? -8.241 -4.587 -14.122 1.00 84.38 193 LEU A C 1
ATOM 1561 O O . LEU A 1 193 ? -8.971 -5.230 -14.862 1.00 84.38 193 LEU A O 1
ATOM 1565 N N . ASP A 1 194 ? -8.449 -4.516 -12.806 1.00 81.25 194 ASP A N 1
ATOM 1566 C CA . ASP A 1 194 ? -9.539 -5.227 -12.131 1.00 81.25 194 ASP A CA 1
ATOM 1567 C C . ASP A 1 194 ? -9.949 -4.494 -10.836 1.00 81.25 194 ASP A C 1
ATOM 1569 O O . ASP A 1 194 ? -9.399 -3.443 -10.490 1.00 81.25 194 ASP A O 1
ATOM 1573 N N . ARG A 1 195 ? -10.954 -4.994 -10.113 1.00 77.81 195 ARG A N 1
ATOM 1574 C CA . ARG A 1 195 ? -11.470 -4.443 -8.853 1.00 77.81 195 ARG A CA 1
ATOM 1575 C C . ARG A 1 195 ? -11.957 -5.556 -7.946 1.00 77.81 195 ARG A C 1
ATOM 1577 O O . ARG A 1 195 ? -12.595 -6.504 -8.394 1.00 77.81 195 ARG A O 1
ATOM 1584 N N . ASP A 1 196 ? -11.705 -5.414 -6.653 1.00 76.81 196 ASP A N 1
ATOM 1585 C CA . ASP A 1 196 ? -12.266 -6.301 -5.639 1.00 76.81 196 ASP A CA 1
ATOM 1586 C C . ASP A 1 196 ? -12.336 -5.578 -4.288 1.00 76.81 196 ASP A C 1
ATOM 1588 O O . ASP A 1 196 ? -11.569 -4.652 -4.018 1.00 76.81 196 ASP A O 1
ATOM 1592 N N . ASN A 1 197 ? -13.272 -5.976 -3.433 1.00 70.31 197 ASN A N 1
ATOM 1593 C CA . ASN A 1 197 ? -13.413 -5.421 -2.089 1.00 70.31 197 ASN A CA 1
ATOM 1594 C C . ASN A 1 197 ? -12.675 -6.260 -1.029 1.00 70.31 197 ASN A C 1
ATOM 1596 O O . ASN A 1 197 ? -12.437 -5.767 0.078 1.00 70.31 197 ASN A O 1
ATOM 1600 N N . HIS A 1 198 ? -12.248 -7.480 -1.368 1.00 73.75 198 HIS A N 1
ATOM 1601 C CA . HIS A 1 198 ? -11.547 -8.382 -0.471 1.00 73.75 198 HIS A CA 1
ATOM 1602 C C . HIS A 1 198 ? -10.019 -8.354 -0.703 1.00 73.75 198 HIS A C 1
ATOM 1604 O O . HIS A 1 198 ? -9.548 -8.704 -1.790 1.00 73.75 198 HIS A O 1
ATOM 1610 N N . PRO A 1 199 ? -9.198 -7.998 0.311 1.00 76.06 199 PRO A N 1
ATOM 1611 C CA . PRO A 1 199 ? -7.747 -7.832 0.152 1.00 76.06 199 PRO A CA 1
ATOM 1612 C C . PRO A 1 199 ? -7.007 -9.045 -0.420 1.00 76.06 199 PRO A C 1
ATOM 1614 O O . PRO A 1 199 ? -6.048 -8.875 -1.172 1.00 76.06 199 PRO A O 1
ATOM 1617 N N . TYR A 1 200 ? -7.443 -10.259 -0.078 1.00 82.06 200 TYR A N 1
ATOM 1618 C CA . TYR A 1 200 ? -6.844 -11.485 -0.600 1.00 82.06 200 TYR A CA 1
ATOM 1619 C C . TYR A 1 200 ? -7.177 -11.703 -2.082 1.00 82.06 200 TYR A C 1
ATOM 1621 O O . TYR A 1 200 ? -6.294 -12.022 -2.870 1.00 82.06 200 TYR A O 1
ATOM 1629 N N . ARG A 1 201 ? -8.421 -11.445 -2.504 1.00 82.38 201 ARG A N 1
ATOM 1630 C CA . ARG A 1 201 ? -8.819 -11.566 -3.917 1.00 82.38 201 ARG A CA 1
ATOM 1631 C C . ARG A 1 201 ? -8.092 -10.552 -4.795 1.00 82.38 201 ARG A C 1
ATOM 1633 O O . ARG A 1 201 ? -7.754 -10.874 -5.926 1.00 82.38 201 ARG A O 1
ATOM 1640 N N . LEU A 1 202 ? -7.752 -9.378 -4.259 1.00 83.81 202 LEU A N 1
ATOM 1641 C CA . LEU A 1 202 ? -6.876 -8.422 -4.944 1.00 83.81 202 LEU A CA 1
ATOM 1642 C C . LEU A 1 202 ? -5.474 -8.973 -5.197 1.00 83.81 202 LEU A C 1
ATOM 1644 O O . LEU A 1 202 ? -4.935 -8.737 -6.270 1.00 83.81 202 LEU A O 1
ATOM 1648 N N . LEU A 1 203 ? -4.892 -9.701 -4.238 1.00 87.12 203 LEU A N 1
ATOM 1649 C CA . LEU A 1 203 ? -3.601 -10.366 -4.442 1.00 87.12 203 LEU A CA 1
ATOM 1650 C C . LEU A 1 203 ? -3.699 -11.432 -5.534 1.00 87.12 203 LEU A C 1
ATOM 1652 O O . LEU A 1 203 ? -2.801 -11.537 -6.360 1.00 87.12 203 LEU A O 1
ATOM 1656 N N . VAL A 1 204 ? -4.792 -12.200 -5.554 1.00 87.50 204 VAL A N 1
ATOM 1657 C CA . VAL A 1 204 ? -5.043 -13.205 -6.597 1.00 87.50 204 VAL A CA 1
ATOM 1658 C C . VAL A 1 204 ? -5.166 -12.537 -7.969 1.00 87.50 204 VAL A C 1
ATOM 1660 O O . VAL A 1 204 ? -4.473 -12.937 -8.898 1.00 87.50 204 VAL A O 1
ATOM 1663 N N . LYS A 1 205 ? -5.980 -11.484 -8.086 1.00 87.31 205 LYS A N 1
ATOM 1664 C CA . LYS A 1 205 ? -6.186 -10.729 -9.333 1.00 87.31 205 LYS A CA 1
ATOM 1665 C C . LYS A 1 205 ? -4.915 -10.038 -9.822 1.00 87.31 205 LYS A C 1
ATOM 1667 O O . LYS A 1 205 ? -4.620 -10.069 -11.007 1.00 87.31 205 LYS A O 1
ATOM 1672 N N . GLU A 1 206 ? -4.131 -9.459 -8.916 1.00 90.56 206 GLU A N 1
ATOM 1673 C CA . GLU A 1 206 ? -2.813 -8.906 -9.238 1.00 90.56 206 GLU A CA 1
ATOM 1674 C C . GLU A 1 206 ? -1.865 -9.994 -9.760 1.00 90.56 206 GLU A C 1
ATOM 1676 O O . GLU A 1 206 ? -1.232 -9.797 -10.792 1.00 90.56 206 GLU A O 1
ATOM 1681 N N . SER A 1 207 ? -1.801 -11.158 -9.101 1.00 90.94 207 SER A N 1
ATOM 1682 C CA . SER A 1 207 ? -1.003 -12.295 -9.576 1.00 90.94 207 SER A CA 1
ATOM 1683 C C . SER A 1 207 ? -1.428 -12.770 -10.964 1.00 90.94 207 SER A C 1
ATOM 1685 O O . SER A 1 207 ? -0.561 -13.028 -11.792 1.00 90.94 207 SER A O 1
ATOM 1687 N N . LEU A 1 208 ? -2.736 -12.879 -11.223 1.00 89.44 208 LEU A N 1
ATOM 1688 C CA . LEU A 1 208 ? -3.269 -13.252 -12.538 1.00 89.44 208 LEU A CA 1
ATOM 1689 C C . LEU A 1 208 ? -2.876 -12.217 -13.596 1.00 89.44 208 LEU A C 1
ATOM 1691 O O . LEU A 1 208 ? -2.299 -12.578 -14.615 1.00 89.44 208 LEU A O 1
ATOM 1695 N N . ALA A 1 209 ? -3.068 -10.929 -13.303 1.00 89.94 209 ALA A N 1
ATOM 1696 C CA . ALA A 1 209 ? -2.717 -9.844 -14.210 1.00 89.94 209 ALA A CA 1
ATOM 1697 C C . ALA A 1 209 ? -1.213 -9.793 -14.531 1.00 89.94 209 ALA A C 1
ATOM 1699 O O . ALA A 1 209 ? -0.846 -9.578 -15.687 1.00 89.94 209 ALA A O 1
ATOM 1700 N N . ILE A 1 210 ? -0.337 -10.002 -13.539 1.00 91.88 210 ILE A N 1
ATOM 1701 C CA . ILE A 1 210 ? 1.116 -10.100 -13.755 1.00 91.88 210 ILE A CA 1
ATOM 1702 C C . ILE A 1 210 ? 1.436 -11.309 -14.638 1.00 91.88 210 ILE A C 1
ATOM 1704 O O . ILE A 1 210 ? 2.213 -11.171 -15.576 1.00 91.88 210 ILE A O 1
ATOM 1708 N N . ASN A 1 211 ? 0.828 -12.465 -14.373 1.00 89.62 211 ASN A N 1
ATOM 1709 C CA . ASN A 1 211 ? 1.075 -13.682 -15.142 1.00 89.62 211 ASN A CA 1
ATOM 1710 C C . ASN A 1 211 ? 0.640 -13.537 -16.612 1.00 89.62 211 ASN A C 1
ATOM 1712 O O . ASN A 1 211 ? 1.391 -13.891 -17.513 1.00 89.62 211 ASN A O 1
ATOM 1716 N N . GLU A 1 212 ? -0.537 -12.959 -16.858 1.00 89.44 212 GLU A N 1
ATOM 1717 C CA . GLU A 1 212 ? -1.071 -12.727 -18.207 1.00 89.44 212 GLU A CA 1
ATOM 1718 C C . GLU A 1 212 ? -0.273 -11.678 -18.994 1.00 89.44 212 GLU A C 1
ATOM 1720 O O . GLU A 1 212 ? -0.049 -11.838 -20.189 1.00 89.44 212 GLU A O 1
ATOM 1725 N N . ASN A 1 213 ? 0.156 -10.591 -18.340 1.00 87.88 213 ASN A N 1
ATOM 1726 C CA . ASN A 1 213 ? 0.783 -9.452 -19.022 1.00 87.88 213 ASN A CA 1
ATOM 1727 C C . ASN A 1 213 ? 2.316 -9.491 -19.017 1.00 87.88 213 ASN A C 1
ATOM 1729 O O . ASN A 1 213 ? 2.931 -8.700 -19.729 1.00 87.88 213 ASN A O 1
ATOM 1733 N N . SER A 1 214 ? 2.929 -10.324 -18.173 1.00 90.31 214 SER A N 1
ATOM 1734 C CA . SER A 1 214 ? 4.384 -10.429 -17.985 1.00 90.31 214 SER A CA 1
ATOM 1735 C C . SER A 1 214 ? 5.114 -9.066 -17.917 1.00 90.31 214 SER A C 1
ATOM 1737 O O . SER A 1 214 ? 6.031 -8.804 -18.699 1.00 90.31 214 SER A O 1
ATOM 1739 N N . PRO A 1 215 ? 4.712 -8.156 -17.005 1.00 92.06 215 PRO A N 1
ATOM 1740 C CA . PRO A 1 215 ? 5.281 -6.813 -16.899 1.00 92.06 215 PRO A CA 1
ATOM 1741 C C . PRO A 1 215 ? 6.758 -6.846 -16.472 1.00 92.06 215 PRO A C 1
ATOM 1743 O O . PRO A 1 215 ? 7.097 -7.382 -15.418 1.00 92.06 215 PRO A O 1
ATOM 1746 N N . SER A 1 216 ? 7.641 -6.212 -17.246 1.00 91.94 216 SER A N 1
ATOM 1747 C CA . SER A 1 216 ? 9.096 -6.285 -17.029 1.00 91.94 216 SER A CA 1
ATOM 1748 C C . SER A 1 216 ? 9.621 -5.516 -15.809 1.00 91.94 216 SER A C 1
ATOM 1750 O O . SER A 1 216 ? 10.726 -5.794 -15.345 1.00 91.94 216 SER A O 1
ATOM 1752 N N . LEU A 1 217 ? 8.860 -4.560 -15.256 1.00 90.88 217 LEU A N 1
ATOM 1753 C CA . LEU A 1 217 ? 9.263 -3.820 -14.049 1.00 90.88 217 LEU A CA 1
ATOM 1754 C C . LEU A 1 217 ? 8.911 -4.557 -12.753 1.00 90.88 217 LEU A C 1
ATOM 1756 O O . LEU A 1 217 ? 9.427 -4.214 -11.684 1.00 90.88 217 LEU A O 1
ATOM 1760 N N . ASN A 1 218 ? 8.027 -5.554 -12.809 1.00 89.62 218 ASN A N 1
ATOM 1761 C CA . ASN A 1 218 ? 7.675 -6.345 -11.641 1.00 89.62 218 ASN A CA 1
ATOM 1762 C C . ASN A 1 218 ? 8.840 -7.266 -11.267 1.00 89.62 218 ASN A C 1
ATOM 1764 O O . ASN A 1 218 ? 9.294 -8.077 -12.063 1.00 89.62 218 ASN A O 1
ATOM 1768 N N . ARG A 1 219 ? 9.317 -7.168 -10.019 1.00 84.81 219 ARG A N 1
ATOM 1769 C CA . ARG A 1 219 ? 10.370 -8.069 -9.508 1.00 84.81 219 ARG A CA 1
ATOM 1770 C C . ARG A 1 219 ? 9.852 -9.485 -9.262 1.00 84.81 219 ARG A C 1
ATOM 1772 O O . ARG A 1 219 ? 10.626 -10.433 -9.264 1.00 84.81 219 ARG A O 1
ATOM 1779 N N . THR A 1 220 ? 8.561 -9.608 -8.977 1.00 84.62 220 THR A N 1
ATOM 1780 C CA . THR A 1 220 ? 7.891 -10.870 -8.684 1.00 84.62 220 THR A CA 1
ATOM 1781 C C . THR A 1 220 ? 6.975 -11.247 -9.840 1.00 84.62 220 THR A C 1
ATOM 1783 O O . THR A 1 220 ? 6.306 -10.393 -10.417 1.00 84.62 220 THR A O 1
ATOM 1786 N N . THR A 1 221 ? 6.904 -12.542 -10.144 1.00 83.75 221 THR A N 1
ATOM 1787 C CA . THR A 1 221 ? 5.987 -13.098 -11.153 1.00 83.75 221 THR A CA 1
ATOM 1788 C C . THR A 1 221 ? 4.545 -13.202 -10.652 1.00 83.75 221 THR A C 1
ATOM 1790 O O . THR A 1 221 ? 3.624 -13.385 -11.439 1.00 83.75 221 THR A O 1
ATOM 1793 N N . ARG A 1 222 ? 4.336 -13.099 -9.334 1.00 86.75 222 ARG A N 1
ATOM 1794 C CA . ARG A 1 222 ? 3.029 -13.132 -8.666 1.00 86.75 222 ARG A CA 1
ATOM 1795 C C . ARG A 1 222 ? 3.120 -12.546 -7.258 1.00 86.75 222 ARG A C 1
ATOM 1797 O O . ARG A 1 222 ? 4.185 -12.591 -6.641 1.00 86.75 222 ARG A O 1
ATOM 1804 N N . SER A 1 223 ? 2.005 -12.045 -6.736 1.00 86.38 223 SER A N 1
ATOM 1805 C CA . SER A 1 223 ? 1.889 -11.545 -5.356 1.00 86.38 223 SER A CA 1
ATOM 1806 C C . SER A 1 223 ? 1.479 -12.626 -4.355 1.00 86.38 223 SER A C 1
ATOM 1808 O O . SER A 1 223 ? 1.723 -12.498 -3.158 1.00 86.38 223 SER A O 1
ATOM 1810 N N . ILE A 1 224 ? 0.849 -13.695 -4.841 1.00 86.81 224 ILE A N 1
ATOM 1811 C CA . ILE A 1 224 ? 0.445 -14.867 -4.065 1.00 86.81 224 ILE A CA 1
ATOM 1812 C C . ILE A 1 224 ? 0.542 -16.130 -4.934 1.00 86.81 224 ILE A C 1
ATOM 1814 O O . ILE A 1 224 ? 0.329 -16.032 -6.147 1.00 86.81 224 ILE A O 1
ATOM 1818 N N . PRO A 1 225 ? 0.860 -17.313 -4.369 1.00 85.88 225 PRO A N 1
ATOM 1819 C CA . PRO A 1 225 ? 0.811 -18.563 -5.114 1.00 85.88 225 PRO A CA 1
ATOM 1820 C C . PRO A 1 225 ? -0.585 -18.822 -5.686 1.00 85.88 225 PRO A C 1
ATOM 1822 O O . PRO A 1 225 ? -1.573 -18.851 -4.956 1.00 85.88 225 PRO A O 1
ATOM 1825 N N . LEU A 1 226 ? -0.646 -19.038 -6.998 1.00 82.25 226 LEU A N 1
ATOM 1826 C CA . LEU A 1 226 ? -1.842 -19.502 -7.691 1.00 82.25 226 LEU A CA 1
ATOM 1827 C C . LEU A 1 226 ? -1.787 -21.031 -7.713 1.00 82.25 226 LEU A C 1
ATOM 1829 O O . LEU A 1 226 ? -1.262 -21.624 -8.651 1.00 82.25 226 LEU A O 1
ATOM 1833 N N . VAL A 1 227 ? -2.216 -21.658 -6.618 1.00 79.31 227 VAL A N 1
ATOM 1834 C CA . VAL A 1 227 ? -2.313 -23.119 -6.515 1.00 79.31 227 VAL A CA 1
ATOM 1835 C C . VAL A 1 227 ? -3.779 -23.489 -6.653 1.00 79.31 227 VAL A C 1
ATOM 1837 O O . VAL A 1 227 ? -4.589 -23.150 -5.792 1.00 79.31 227 VAL A O 1
ATOM 1840 N N . VAL A 1 228 ? -4.120 -24.176 -7.739 1.00 68.19 228 VAL A N 1
ATOM 1841 C CA . VAL A 1 228 ? -5.419 -24.836 -7.856 1.00 68.19 228 VAL A CA 1
ATOM 1842 C C . VAL A 1 228 ? -5.295 -26.144 -7.094 1.00 68.19 228 VAL A C 1
ATOM 1844 O O . VAL A 1 228 ? -4.529 -27.023 -7.485 1.00 68.19 228 VAL A O 1
ATOM 1847 N N . TYR A 1 229 ? -5.997 -26.256 -5.970 1.00 62.59 229 TYR A N 1
ATOM 1848 C CA . TYR A 1 229 ? -6.146 -27.555 -5.334 1.00 62.59 229 TYR A CA 1
ATOM 1849 C C . TYR A 1 229 ? -7.055 -28.391 -6.236 1.00 62.59 229 TYR A C 1
ATOM 1851 O O . TYR A 1 229 ? -8.189 -27.964 -6.469 1.00 62.59 229 TYR A O 1
ATOM 1859 N N . PRO A 1 230 ? -6.593 -29.539 -6.761 1.00 61.16 230 PRO A N 1
ATOM 1860 C CA . PRO A 1 230 ? -7.509 -30.473 -7.393 1.00 61.16 230 PRO A CA 1
ATOM 1861 C C . PRO A 1 230 ? -8.579 -30.837 -6.362 1.00 61.16 230 PRO A C 1
ATOM 1863 O O . PRO A 1 230 ? -8.267 -30.985 -5.172 1.00 61.16 230 PRO A O 1
ATOM 1866 N N . GLU A 1 231 ? -9.838 -30.914 -6.791 1.00 50.88 231 GLU A N 1
ATOM 1867 C CA . GLU A 1 231 ? -10.924 -31.311 -5.899 1.00 50.88 231 GLU A CA 1
ATOM 1868 C C . GLU A 1 231 ? -10.543 -32.605 -5.164 1.00 50.88 231 GLU A C 1
ATOM 1870 O O . GLU A 1 231 ? -10.128 -33.586 -5.780 1.00 50.88 231 GLU A O 1
ATOM 1875 N N . GLY A 1 232 ? -10.618 -32.588 -3.829 1.00 57.25 232 GLY A N 1
ATOM 1876 C CA . GLY A 1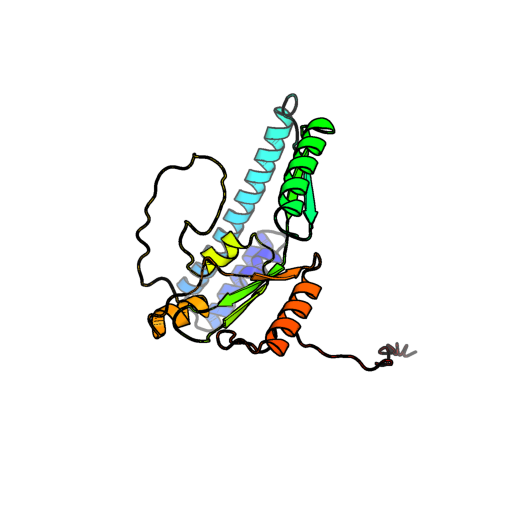 232 ? -10.286 -33.750 -2.999 1.00 57.25 232 GLY A CA 1
ATOM 1877 C C . GLY A 1 232 ? -8.953 -33.704 -2.243 1.00 57.25 232 GLY A C 1
ATOM 1878 O O . GLY A 1 232 ? -8.495 -34.753 -1.784 1.00 57.25 232 GLY A O 1
ATOM 1879 N N . SER A 1 233 ? -8.333 -32.536 -2.027 1.00 51.91 233 SER A N 1
ATOM 1880 C CA . SER A 1 233 ? -7.256 -32.403 -1.031 1.00 51.91 233 SER A CA 1
ATOM 1881 C C . SER A 1 233 ? -7.769 -32.830 0.356 1.00 51.91 233 SER A C 1
ATOM 1883 O O . SER A 1 233 ? -8.501 -32.116 1.040 1.00 51.91 233 SER A O 1
ATOM 1885 N N . LYS A 1 234 ? -7.431 -34.073 0.726 1.00 51.75 234 LYS A N 1
ATOM 1886 C CA . LYS A 1 234 ? -7.937 -34.799 1.896 1.00 51.75 234 LYS A CA 1
ATOM 1887 C C . LYS A 1 234 ? -7.890 -33.914 3.141 1.00 51.75 234 LYS A C 1
ATOM 1889 O O . LYS A 1 234 ? -6.817 -33.464 3.548 1.00 51.75 234 LYS A O 1
ATOM 1894 N N . LYS A 1 235 ? -9.053 -33.696 3.767 1.00 50.38 235 LYS A N 1
ATOM 1895 C CA . LYS A 1 235 ? -9.138 -33.109 5.110 1.00 50.38 235 LYS A CA 1
ATOM 1896 C C . LYS A 1 235 ? -8.194 -33.903 6.012 1.00 50.38 235 LYS A C 1
ATOM 1898 O O . LYS A 1 235 ? -8.339 -35.119 6.117 1.00 50.38 235 LYS A O 1
ATOM 1903 N N . ARG A 1 236 ? -7.217 -33.231 6.629 1.00 49.97 236 ARG A N 1
ATOM 1904 C CA . ARG A 1 236 ? -6.370 -33.829 7.669 1.00 49.97 236 ARG A CA 1
ATOM 1905 C C . ARG A 1 236 ? -7.289 -34.348 8.771 1.00 49.97 236 ARG A C 1
ATOM 1907 O O . ARG A 1 236 ? -7.838 -33.562 9.537 1.00 49.97 236 ARG A O 1
ATOM 1914 N N . THR A 1 237 ? -7.478 -35.658 8.824 1.00 44.94 237 THR A N 1
ATOM 1915 C CA . THR A 1 237 ? -8.157 -36.333 9.924 1.00 44.94 237 THR A CA 1
ATOM 1916 C C . THR A 1 237 ? -7.214 -36.263 11.117 1.00 44.94 237 THR A C 1
ATOM 1918 O O . THR A 1 237 ? -6.161 -36.899 11.139 1.00 44.94 237 THR A O 1
ATOM 1921 N N . THR A 1 238 ? -7.537 -35.418 12.089 1.00 44.84 238 THR A N 1
ATOM 1922 C CA . THR A 1 238 ? -6.859 -35.404 13.383 1.00 44.84 238 THR A CA 1
ATOM 1923 C C . THR A 1 238 ? -7.208 -36.702 14.101 1.00 44.84 23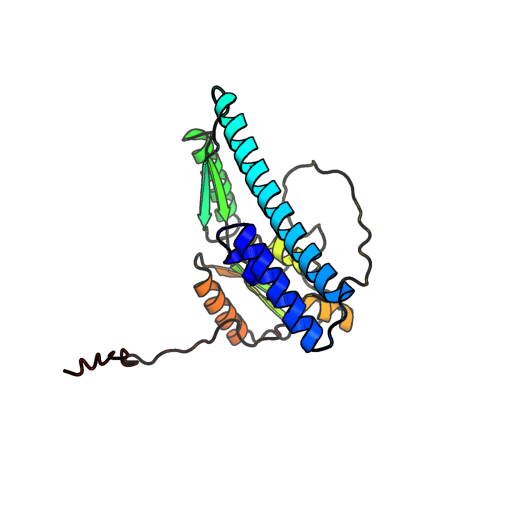8 THR A C 1
ATOM 1925 O O . THR A 1 238 ? -8.290 -36.826 14.673 1.00 44.84 238 THR A O 1
ATOM 1928 N N . HIS A 1 239 ? -6.319 -37.694 14.049 1.00 43.28 239 HIS A N 1
ATOM 1929 C CA . HIS A 1 239 ? -6.402 -38.839 14.947 1.00 43.28 239 HIS A CA 1
ATOM 1930 C C . HIS A 1 239 ? -6.054 -38.369 16.361 1.00 43.28 239 HIS A C 1
ATOM 1932 O O . HIS A 1 239 ? -4.885 -38.287 16.731 1.00 43.28 239 HIS A O 1
ATOM 1938 N N . ASN A 1 240 ? -7.082 -38.079 17.158 1.00 45.53 240 ASN A N 1
ATOM 1939 C CA . ASN A 1 240 ? -6.959 -38.106 18.608 1.00 45.53 240 ASN A CA 1
ATOM 1940 C C . ASN A 1 240 ? -6.760 -39.568 19.022 1.00 45.53 240 ASN A C 1
ATOM 1942 O O . ASN A 1 240 ? -7.719 -40.328 19.134 1.00 45.53 240 ASN A O 1
ATOM 1946 N N . LYS A 1 241 ? -5.502 -39.973 19.222 1.00 40.19 241 LYS A N 1
ATOM 1947 C CA . LYS A 1 241 ? -5.191 -41.150 20.033 1.00 40.19 241 LYS A CA 1
ATOM 1948 C C . LYS A 1 241 ? -5.451 -40.776 21.490 1.00 40.19 241 LYS A C 1
ATOM 1950 O O . LYS A 1 241 ? -4.627 -40.122 22.120 1.00 40.19 241 LYS A O 1
ATOM 1955 N N . ILE A 1 242 ? -6.612 -41.179 21.995 1.00 47.50 242 ILE A N 1
ATOM 1956 C CA . ILE A 1 242 ? -6.806 -41.398 23.427 1.00 47.50 242 ILE A CA 1
ATOM 1957 C C . ILE A 1 242 ? -6.033 -42.681 23.733 1.00 47.50 242 ILE A C 1
ATOM 1959 O O . ILE A 1 242 ? -6.388 -43.747 23.234 1.00 47.50 242 ILE A O 1
ATOM 1963 N N . VAL A 1 243 ? -4.924 -42.551 24.455 1.00 49.53 243 VAL A N 1
ATOM 1964 C CA . VAL A 1 243 ? -4.237 -43.690 25.066 1.00 49.53 243 VAL A CA 1
ATOM 1965 C C . VAL A 1 243 ? -4.820 -43.817 26.466 1.00 49.53 243 VAL A C 1
ATOM 1967 O O . VAL A 1 243 ? -4.617 -42.936 27.300 1.00 49.53 243 VAL A O 1
ATOM 1970 N N . SER A 1 244 ? -5.628 -44.857 26.637 1.00 54.56 244 SER A N 1
ATOM 1971 C CA . SER A 1 244 ? -6.013 -45.463 27.913 1.00 54.56 244 SER A CA 1
ATOM 1972 C C . SER A 1 244 ? -4.839 -46.190 28.551 1.00 54.56 244 SER A C 1
ATOM 1974 O O . SER A 1 244 ? -4.089 -46.821 27.767 1.00 54.56 244 SER A O 1
#

Foldseek 3Di:
DLLCLVVVDPDPVSSVVVLVVQLVVCVVVVHDSVVSVVVNVVSVVVVVVVVVVVVVVVVVVVVVVVVPPDDQAQAEAEAEDACPDPVVVVVVVVVQVVCCVVPVSYHYHYWWKFWKKKAWPVDRAIDIDTDRHPVLVVVVVLVDDPPLDPPDDDDDDDDDPPPPDPPPDPPFLNSVCCVVVVTHIDSHPMDGPDTDPDPVVNQVSSLVVCCVVVGPSDPDNGSDDPDDDDPCPDDPDPPPPPDD

Sequence (244 aa):
MVHRAIHISSSFTIMHKEFDFIRDIAKRNGYPKNFVECQIRHTLNRYIEKQNIVNKDIKINQLKQQQDNNETHTDRIVINVPYVGKATQQFSKEINKLAKKVKPTTQVITVSRPPLALSCKTCSAKYIGKTVRQVCRRLKEHGAPTNITTMEPSESDTSDDEEINPETTITSAIQRHITSTNHKMDWNNWSILDRDNHPYRLLVKESLAINENSPSLNRTTRSIPLVVYPEGSKKRTTHNKIVS